Protein AF-A0AAV2PIT7-F1 (afdb_monomer)

Structure (mmCIF, N/CA/C/O backbone):
data_AF-A0AAV2PIT7-F1
#
_entry.id   AF-A0AAV2PIT7-F1
#
loop_
_atom_site.group_PDB
_atom_site.id
_atom_site.type_symbol
_atom_site.label_atom_id
_atom_site.label_alt_id
_atom_site.label_comp_id
_atom_site.label_asym_id
_atom_site.label_entity_id
_atom_site.label_seq_id
_atom_site.pdbx_PDB_ins_code
_atom_site.Cartn_x
_atom_site.Cartn_y
_atom_site.Cartn_z
_atom_site.occupancy
_atom_site.B_iso_or_equiv
_atom_site.auth_seq_id
_atom_site.auth_comp_id
_atom_site.auth_asym_id
_atom_site.auth_atom_id
_atom_site.pdbx_PDB_model_num
ATOM 1 N N . PHE A 1 1 ? 12.032 1.602 -6.315 1.00 30.55 1 PHE A N 1
ATOM 2 C CA . PHE A 1 1 ? 11.321 0.315 -6.314 1.00 30.55 1 PHE A CA 1
ATOM 3 C C . PHE A 1 1 ? 10.859 -0.010 -4.905 1.00 30.55 1 PHE A C 1
ATOM 5 O O . PHE A 1 1 ? 11.668 -0.399 -4.072 1.00 30.55 1 PHE A O 1
ATOM 12 N N . PHE A 1 2 ? 9.578 0.221 -4.616 1.00 33.31 2 PHE A N 1
ATOM 13 C CA . PHE A 1 2 ? 8.914 -0.474 -3.516 1.00 33.31 2 PHE A CA 1
ATOM 14 C C . PHE A 1 2 ? 8.682 -1.894 -4.023 1.00 33.31 2 PHE A C 1
ATOM 16 O O . PHE A 1 2 ? 7.944 -2.073 -4.986 1.00 33.31 2 PHE A O 1
ATOM 23 N N . SER A 1 3 ? 9.394 -2.886 -3.485 1.00 38.03 3 SER A N 1
ATOM 24 C CA . SER A 1 3 ? 9.055 -4.261 -3.831 1.00 38.03 3 SER A CA 1
ATOM 25 C C . SER A 1 3 ? 7.741 -4.584 -3.132 1.00 38.03 3 SER A C 1
ATOM 27 O O . SER A 1 3 ? 7.619 -4.407 -1.920 1.00 38.03 3 SER A O 1
ATOM 29 N N . PHE A 1 4 ? 6.763 -5.056 -3.900 1.00 38.09 4 PHE A N 1
ATOM 30 C CA . PHE A 1 4 ? 5.530 -5.640 -3.374 1.00 38.09 4 PHE A CA 1
ATOM 31 C C . PHE A 1 4 ? 5.873 -6.717 -2.321 1.00 38.09 4 PHE A C 1
ATOM 33 O O . PHE A 1 4 ? 5.269 -6.790 -1.267 1.00 38.09 4 PHE A O 1
ATOM 40 N N . ILE A 1 5 ? 6.991 -7.431 -2.504 1.00 36.00 5 ILE A N 1
ATOM 41 C CA . ILE A 1 5 ? 7.549 -8.428 -1.568 1.00 36.00 5 ILE A CA 1
ATOM 42 C C . ILE A 1 5 ? 7.875 -7.863 -0.159 1.00 36.00 5 ILE A C 1
ATOM 44 O O . ILE A 1 5 ? 8.074 -8.625 0.780 1.00 36.00 5 ILE A O 1
ATOM 48 N N . ARG A 1 6 ? 7.935 -6.536 0.024 1.00 48.22 6 ARG A N 1
ATOM 49 C CA . ARG A 1 6 ? 8.113 -5.875 1.331 1.00 48.22 6 ARG A CA 1
ATOM 50 C C . ARG A 1 6 ? 6.942 -4.970 1.715 1.00 48.22 6 ARG A C 1
ATOM 52 O O . ARG A 1 6 ? 7.106 -4.123 2.597 1.00 48.22 6 ARG A O 1
ATOM 59 N N . ASP A 1 7 ? 5.783 -5.105 1.070 1.00 62.44 7 ASP A N 1
ATOM 60 C CA . ASP A 1 7 ? 4.581 -4.475 1.608 1.00 62.44 7 ASP A CA 1
ATOM 61 C C . ASP A 1 7 ? 4.247 -5.152 2.944 1.00 62.44 7 ASP A C 1
ATOM 63 O O . ASP A 1 7 ? 4.331 -6.368 3.105 1.00 62.44 7 ASP A O 1
ATOM 67 N N . LYS A 1 8 ? 3.860 -4.330 3.908 1.00 67.94 8 LYS A N 1
ATOM 68 C CA . LYS A 1 8 ? 3.533 -4.629 5.319 1.00 67.94 8 LYS A CA 1
ATOM 69 C C . LYS A 1 8 ? 2.345 -5.590 5.520 1.00 67.94 8 LYS A C 1
ATOM 71 O O . LYS A 1 8 ? 1.839 -5.719 6.634 1.00 67.94 8 LYS A O 1
ATOM 76 N N . PHE A 1 9 ? 1.871 -6.200 4.438 1.00 67.69 9 PHE A N 1
ATOM 77 C CA . PHE A 1 9 ? 0.773 -7.160 4.392 1.00 67.69 9 PHE A CA 1
ATOM 78 C C . PHE A 1 9 ? 1.190 -8.523 3.827 1.00 67.69 9 PHE A C 1
ATOM 80 O O . PHE A 1 9 ? 0.428 -9.473 3.954 1.00 67.69 9 PHE A O 1
ATOM 87 N N . LEU A 1 10 ? 2.360 -8.635 3.185 1.00 61.38 10 LEU A N 1
ATOM 88 C CA . LEU A 1 10 ? 2.643 -9.747 2.268 1.00 61.38 10 LEU A CA 1
ATOM 89 C C . LEU A 1 10 ? 3.591 -10.814 2.816 1.00 61.38 10 LEU A C 1
ATOM 91 O O . LEU A 1 10 ? 3.688 -11.884 2.226 1.00 61.38 10 LEU A O 1
ATOM 95 N N . ASP A 1 11 ? 4.238 -10.572 3.956 1.00 71.50 11 ASP A N 1
ATOM 96 C CA . ASP A 1 11 ? 5.027 -11.604 4.643 1.00 71.50 11 ASP A CA 1
ATOM 97 C C . ASP A 1 11 ? 4.211 -12.402 5.681 1.00 71.50 11 ASP A C 1
ATOM 99 O O . ASP A 1 11 ? 4.740 -13.320 6.304 1.00 71.50 11 ASP A O 1
ATOM 103 N N . GLY A 1 12 ? 2.929 -12.058 5.874 1.00 76.06 12 GLY A N 1
ATOM 104 C CA . GLY A 1 12 ? 2.028 -12.725 6.818 1.00 76.06 12 GLY A CA 1
ATOM 105 C C . GLY A 1 12 ? 2.429 -12.587 8.293 1.00 76.06 12 GLY A C 1
ATOM 106 O O . GLY A 1 12 ? 1.848 -13.260 9.147 1.00 76.06 12 GLY A O 1
ATOM 107 N N . SER A 1 13 ? 3.404 -11.735 8.619 1.00 84.25 13 SER A N 1
ATOM 108 C CA . SER A 1 13 ? 3.893 -11.579 9.988 1.00 84.25 13 SER A CA 1
ATOM 109 C C . SER A 1 13 ? 2.861 -10.881 10.882 1.00 84.25 13 SER A C 1
ATOM 111 O O . SER A 1 13 ? 2.090 -10.037 10.410 1.00 84.25 13 SER A O 1
ATOM 113 N N . PRO A 1 14 ? 2.851 -11.173 12.196 1.00 86.12 14 PRO A N 1
ATOM 114 C CA . PRO A 1 14 ? 2.016 -10.452 13.152 1.00 86.12 14 PRO A CA 1
ATOM 115 C C . PRO A 1 14 ? 2.306 -8.946 13.159 1.00 86.12 14 PRO A C 1
ATOM 117 O O . PRO A 1 14 ? 3.464 -8.544 13.039 1.00 86.12 14 PRO A O 1
ATOM 120 N N . PHE A 1 15 ? 1.295 -8.099 13.375 1.00 85.25 15 PHE A N 1
ATOM 121 C CA . PHE A 1 15 ? 1.457 -6.634 13.368 1.00 85.25 15 PHE A CA 1
ATOM 122 C C . PHE A 1 15 ? 2.541 -6.130 14.330 1.00 85.25 15 PHE A C 1
ATOM 124 O O . PHE A 1 15 ? 3.281 -5.206 13.999 1.00 85.25 15 PHE A O 1
ATOM 131 N N . SER A 1 16 ? 2.700 -6.772 15.486 1.00 80.88 16 SER A N 1
ATOM 132 C CA . SER A 1 16 ? 3.732 -6.453 16.476 1.00 80.88 16 SER A CA 1
ATOM 133 C C . SER A 1 16 ? 5.162 -6.580 15.940 1.00 80.88 16 SER A C 1
ATOM 135 O O . SER A 1 16 ? 6.039 -5.836 16.370 1.00 80.88 16 SER A O 1
ATOM 137 N N . THR A 1 17 ? 5.415 -7.444 14.951 1.00 83.19 17 THR A N 1
ATOM 138 C CA . THR A 1 17 ? 6.753 -7.593 14.339 1.00 83.19 17 THR A CA 1
ATOM 139 C C . THR A 1 17 ? 7.193 -6.355 13.558 1.00 83.19 17 THR A C 1
ATOM 141 O O . THR A 1 17 ? 8.388 -6.111 13.374 1.00 83.19 17 THR A O 1
ATOM 144 N N . TYR A 1 18 ? 6.232 -5.534 13.137 1.00 76.38 18 TYR A N 1
ATOM 145 C CA . TYR A 1 18 ? 6.484 -4.296 12.419 1.00 76.38 18 TYR A CA 1
ATOM 146 C C . TYR A 1 18 ? 6.808 -3.138 13.359 1.00 76.38 18 TYR A C 1
ATOM 148 O O . TYR A 1 18 ? 7.529 -2.227 12.958 1.00 76.38 18 TYR A O 1
ATOM 156 N N . GLN A 1 19 ? 6.337 -3.181 14.607 1.00 72.56 19 GLN A N 1
ATOM 157 C CA . GLN A 1 19 ? 6.533 -2.107 15.577 1.00 72.56 19 GLN A CA 1
ATOM 158 C C . GLN A 1 19 ? 8.025 -1.758 15.756 1.00 72.56 19 GLN A C 1
ATOM 160 O O . GLN A 1 19 ? 8.353 -0.592 15.539 1.00 72.56 19 GLN A O 1
ATOM 165 N N . PRO A 1 20 ? 8.961 -2.713 15.981 1.00 63.09 20 PRO A N 1
ATOM 166 C CA . PRO A 1 20 ? 10.399 -2.432 16.051 1.00 63.09 20 PRO A CA 1
ATOM 167 C C . PRO A 1 20 ? 10.997 -1.735 14.825 1.00 63.09 20 PRO A C 1
ATOM 169 O O . PRO A 1 20 ? 11.895 -0.909 14.972 1.00 63.09 20 PRO A O 1
ATOM 172 N N . ARG A 1 21 ? 10.493 -2.021 13.614 1.00 60.75 21 ARG A N 1
ATOM 173 C CA . ARG A 1 21 ? 10.952 -1.367 12.371 1.00 60.75 21 ARG A CA 1
ATOM 174 C C . ARG A 1 21 ? 10.518 0.095 12.271 1.00 60.75 21 ARG A C 1
ATOM 176 O O . ARG A 1 21 ? 11.107 0.836 11.491 1.00 60.75 21 ARG A O 1
ATOM 183 N N . PHE A 1 22 ? 9.503 0.496 13.033 1.00 59.03 22 PHE A N 1
ATOM 184 C CA . PHE A 1 22 ? 8.934 1.843 13.023 1.00 59.03 22 PHE A CA 1
ATOM 185 C C . PHE A 1 22 ? 9.151 2.604 14.344 1.00 59.03 22 PHE A C 1
ATOM 187 O O . PHE A 1 22 ? 8.680 3.729 14.465 1.00 59.03 22 PHE A O 1
AT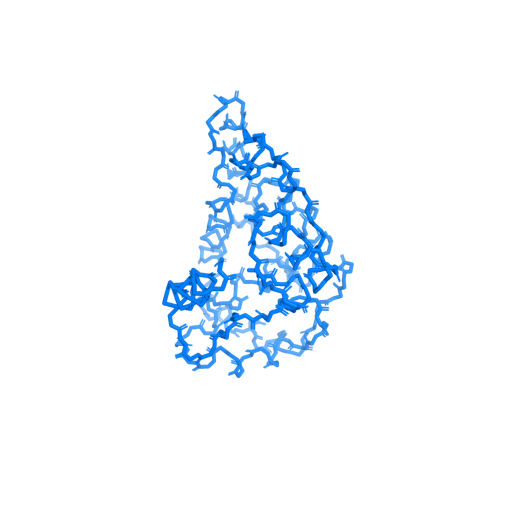OM 194 N N . LEU A 1 23 ? 9.903 2.035 15.301 1.00 50.94 23 LEU A N 1
ATOM 195 C CA . LEU A 1 23 ? 10.210 2.636 16.612 1.00 50.94 23 LEU A CA 1
ATOM 196 C C . LEU A 1 23 ? 11.013 3.949 16.552 1.00 50.94 23 LEU A C 1
ATOM 198 O O . LEU A 1 23 ? 11.139 4.606 17.581 1.00 50.94 23 LEU A O 1
ATOM 202 N N . SER A 1 24 ? 11.562 4.351 15.398 1.00 55.53 24 SER A N 1
ATOM 203 C CA . SER A 1 24 ? 12.209 5.668 15.282 1.00 55.53 24 SER A CA 1
ATOM 204 C C . SER A 1 24 ? 11.212 6.830 15.301 1.00 55.53 24 SER A C 1
ATOM 206 O O . SER A 1 24 ? 11.614 7.952 15.593 1.00 55.53 24 SER A O 1
ATOM 208 N N . ASP A 1 25 ? 9.933 6.574 15.003 1.00 53.34 25 ASP A N 1
ATOM 209 C CA . ASP A 1 25 ? 8.903 7.604 14.888 1.00 53.34 25 ASP A CA 1
ATOM 210 C C . ASP A 1 25 ? 7.888 7.469 16.030 1.00 53.34 25 ASP A C 1
ATOM 212 O O . ASP A 1 25 ? 7.318 6.401 16.251 1.00 53.34 25 ASP A O 1
ATOM 216 N N . GLN A 1 26 ? 7.614 8.572 16.730 1.00 55.81 26 GLN A N 1
ATOM 217 C CA . GLN A 1 26 ? 6.731 8.663 17.903 1.00 55.81 26 GLN A CA 1
ATOM 218 C C . GLN A 1 26 ? 5.228 8.416 17.629 1.00 55.81 26 GLN A C 1
ATOM 220 O O . GLN A 1 26 ? 4.381 8.976 18.316 1.00 55.81 26 GLN A O 1
ATOM 225 N N . ASN A 1 27 ? 4.849 7.621 16.624 1.00 76.19 27 ASN A N 1
ATOM 226 C CA . ASN A 1 27 ? 3.447 7.546 16.208 1.00 76.19 27 ASN A CA 1
ATOM 227 C C . ASN A 1 27 ? 3.023 6.176 15.658 1.00 76.19 27 ASN A C 1
ATOM 229 O O . ASN A 1 27 ? 2.497 6.045 14.546 1.00 76.19 27 ASN A O 1
ATOM 233 N N . TRP A 1 28 ? 3.296 5.127 16.438 1.00 80.69 28 TRP A N 1
ATOM 234 C CA . TRP A 1 28 ? 2.898 3.758 16.108 1.00 80.69 28 TRP A CA 1
ATOM 235 C C . TRP A 1 28 ? 1.388 3.644 15.896 1.00 80.69 28 TRP A C 1
ATOM 237 O O . TRP A 1 28 ? 0.962 3.027 14.928 1.00 80.69 28 TRP A O 1
ATOM 247 N N . GLU A 1 29 ? 0.584 4.257 16.757 1.00 84.00 29 GLU A N 1
ATOM 248 C CA . GLU A 1 29 ? -0.873 4.179 16.731 1.00 84.00 29 GLU A CA 1
ATOM 249 C C . GLU A 1 29 ? -1.467 4.823 15.474 1.00 84.00 29 GLU A C 1
ATOM 251 O O . GLU A 1 29 ? -2.364 4.239 14.866 1.00 84.00 29 GLU A O 1
ATOM 256 N N . GLU A 1 30 ? -0.948 5.975 15.039 1.00 79.38 30 GLU A N 1
ATOM 257 C CA . GLU A 1 30 ? -1.372 6.613 13.786 1.00 79.38 30 GLU A CA 1
ATOM 258 C C . GLU A 1 30 ? -0.977 5.777 12.572 1.00 79.38 30 GLU A C 1
ATOM 260 O O . GLU A 1 30 ? -1.775 5.568 11.660 1.00 79.38 30 GLU A O 1
ATOM 265 N N . ARG A 1 31 ? 0.247 5.239 12.555 1.00 79.38 31 ARG A N 1
ATOM 266 C CA . ARG A 1 31 ? 0.652 4.317 11.489 1.00 79.38 31 ARG A CA 1
ATOM 267 C C . ARG A 1 31 ? -0.241 3.082 11.509 1.00 79.38 31 ARG A C 1
ATOM 269 O O . ARG A 1 31 ? -0.708 2.642 10.462 1.00 79.38 31 ARG A O 1
ATOM 276 N N . TRP A 1 32 ? -0.517 2.541 12.687 1.00 85.81 32 TRP A N 1
ATOM 277 C CA . TRP A 1 32 ? -1.291 1.326 12.806 1.00 85.81 32 TRP A CA 1
ATOM 278 C C . TRP A 1 32 ? -2.724 1.508 12.311 1.00 85.81 32 TRP A C 1
ATOM 280 O O . TRP A 1 32 ? -3.216 0.697 11.521 1.00 85.81 32 TRP A O 1
ATOM 290 N N . SER A 1 33 ? -3.355 2.614 12.705 1.00 86.25 33 SER A N 1
ATOM 291 C CA . SER A 1 33 ? -4.698 2.974 12.261 1.00 86.25 33 SER A CA 1
ATOM 292 C C . SER A 1 33 ? -4.744 3.341 10.782 1.00 86.25 33 SER A C 1
ATOM 294 O O . SER A 1 33 ? -5.724 3.037 10.118 1.00 86.25 33 SER A O 1
ATOM 296 N N . ALA A 1 34 ? -3.685 3.932 10.234 1.00 80.81 34 ALA A N 1
ATOM 297 C CA . ALA A 1 34 ? -3.614 4.249 8.817 1.00 80.81 34 ALA A CA 1
ATOM 298 C C . ALA A 1 34 ? -3.519 2.997 7.940 1.00 80.81 34 ALA A C 1
ATOM 300 O O . ALA A 1 34 ? -4.076 2.985 6.848 1.00 80.81 34 ALA A O 1
ATOM 301 N N . TRP A 1 35 ? -2.792 1.971 8.388 1.00 81.12 35 TRP A N 1
ATOM 302 C CA . TRP A 1 35 ? -2.427 0.840 7.540 1.00 81.12 35 TRP A CA 1
ATOM 303 C C . TRP A 1 35 ? -3.229 -0.432 7.836 1.00 81.12 35 TRP A C 1
ATOM 305 O O . TRP A 1 35 ? -3.794 -1.008 6.914 1.00 81.12 35 TRP A O 1
ATOM 315 N N . TRP A 1 36 ? -3.308 -0.890 9.088 1.00 87.69 36 TRP A N 1
ATOM 316 C CA . TRP A 1 36 ? -3.905 -2.200 9.396 1.00 87.69 36 TRP A CA 1
ATOM 317 C C . TRP A 1 36 ? -5.381 -2.117 9.784 1.00 87.69 36 TRP A C 1
ATOM 319 O O . TRP A 1 36 ? -6.147 -3.015 9.436 1.00 87.69 36 TRP A O 1
ATOM 329 N N . LEU A 1 37 ? -5.818 -1.039 10.442 1.00 90.00 37 LEU A N 1
ATOM 330 C CA . LEU A 1 37 ? -7.228 -0.871 10.809 1.00 90.00 37 LEU A CA 1
ATOM 331 C C . LEU A 1 37 ? -8.198 -0.900 9.605 1.00 90.00 37 LEU A C 1
ATOM 333 O O . LEU A 1 37 ? -9.202 -1.607 9.713 1.00 90.00 37 LEU A O 1
ATOM 337 N N . PRO A 1 38 ? -7.930 -0.238 8.456 1.00 88.88 38 PRO A N 1
ATOM 338 C CA . PRO A 1 38 ? -8.787 -0.353 7.281 1.00 88.88 38 PRO A CA 1
ATOM 339 C C . PRO A 1 38 ? -8.979 -1.809 6.854 1.00 88.88 38 PRO A C 1
ATOM 341 O O . PRO A 1 38 ? -10.107 -2.232 6.620 1.00 88.88 38 PRO A O 1
ATOM 344 N N . VAL A 1 39 ? -7.898 -2.594 6.821 1.00 90.06 39 VAL A N 1
ATOM 345 C CA . VAL A 1 39 ? -7.932 -4.007 6.420 1.00 90.06 39 VAL A CA 1
ATOM 346 C C . VAL A 1 39 ? -8.742 -4.846 7.408 1.00 90.06 39 VAL A C 1
ATOM 348 O O . VAL A 1 39 ? -9.529 -5.700 6.999 1.00 90.06 39 VAL A O 1
ATOM 351 N N . LEU A 1 40 ? -8.598 -4.591 8.712 1.00 92.44 40 LEU A N 1
ATOM 352 C CA . LEU A 1 40 ? -9.396 -5.266 9.737 1.00 92.44 40 LEU A CA 1
ATOM 353 C C . LEU A 1 40 ? -10.890 -4.953 9.602 1.00 92.44 40 LEU A C 1
ATOM 355 O O . LEU A 1 40 ? -11.715 -5.844 9.797 1.00 92.44 40 LEU A O 1
ATOM 359 N N . ILE A 1 41 ? -11.240 -3.712 9.252 1.00 92.19 41 ILE A N 1
ATOM 360 C CA . ILE A 1 41 ? -12.630 -3.305 9.034 1.00 92.19 41 ILE A CA 1
ATOM 361 C C . ILE A 1 41 ? -13.201 -3.965 7.777 1.00 92.19 41 ILE A C 1
ATOM 363 O O . ILE A 1 41 ? -14.292 -4.532 7.824 1.00 92.19 41 ILE A O 1
ATOM 367 N N . THR A 1 42 ? -12.473 -3.943 6.657 1.00 90.81 42 THR A N 1
ATOM 368 C CA . THR A 1 42 ? -12.967 -4.514 5.392 1.00 90.81 42 THR A CA 1
ATOM 369 C C . THR A 1 42 ? -13.160 -6.022 5.458 1.00 90.81 42 THR A C 1
ATOM 371 O O . THR A 1 42 ? -14.041 -6.547 4.786 1.00 90.81 42 THR A O 1
ATOM 374 N N . ASN A 1 43 ? -12.376 -6.706 6.291 1.00 92.38 43 ASN A N 1
ATOM 375 C CA . ASN A 1 43 ? -12.491 -8.145 6.523 1.00 92.38 43 ASN A CA 1
ATOM 376 C C . ASN A 1 43 ? -13.405 -8.496 7.715 1.00 92.38 43 ASN A C 1
ATOM 378 O O . ASN A 1 43 ? -13.427 -9.640 8.158 1.00 92.38 43 ASN A O 1
ATOM 382 N N . GLY A 1 44 ? -14.143 -7.528 8.274 1.00 93.12 44 GLY A N 1
ATOM 383 C CA . GLY A 1 44 ? -15.130 -7.770 9.334 1.00 93.12 44 GLY A CA 1
ATOM 384 C C . GLY A 1 44 ? -14.549 -8.125 10.708 1.00 93.12 44 GLY A C 1
ATOM 385 O O . GLY A 1 44 ? -15.301 -8.455 11.622 1.00 93.12 44 GLY A O 1
ATOM 386 N N . ARG A 1 45 ? -13.227 -8.031 10.896 1.00 93.88 45 ARG A N 1
ATOM 387 C CA . ARG A 1 45 ? -12.564 -8.267 12.192 1.00 93.88 45 ARG A CA 1
ATOM 388 C C . ARG A 1 45 ? -12.794 -7.117 13.179 1.00 93.88 45 ARG A C 1
ATOM 390 O O . ARG A 1 45 ? -12.726 -7.321 14.391 1.00 93.88 45 ARG A O 1
ATOM 397 N N . VAL A 1 46 ? -13.059 -5.915 12.666 1.00 94.62 46 VAL A N 1
ATOM 398 C CA . VAL A 1 46 ? -13.437 -4.722 13.437 1.00 94.62 46 VAL A CA 1
ATOM 399 C C . VAL A 1 46 ? -14.699 -4.119 12.827 1.00 94.62 46 VAL A C 1
ATOM 401 O O . VAL A 1 46 ? -14.788 -3.953 11.614 1.00 94.62 46 VAL A O 1
ATOM 404 N N . SER A 1 47 ? -15.678 -3.774 13.664 1.00 92.62 47 SER A N 1
ATOM 405 C CA . SER A 1 47 ? -16.905 -3.132 13.188 1.00 92.62 47 SER A CA 1
ATOM 406 C C . SER A 1 47 ? -16.625 -1.705 12.714 1.00 92.62 47 SER A C 1
ATOM 408 O O . SER A 1 47 ? -15.962 -0.929 13.404 1.00 92.62 47 SER A O 1
ATOM 410 N N . ALA A 1 48 ? -17.146 -1.359 11.538 1.00 89.31 48 ALA A N 1
ATOM 411 C CA . ALA A 1 48 ? -17.071 -0.014 10.991 1.00 89.31 48 ALA A CA 1
ATOM 412 C C . ALA A 1 48 ? -18.037 0.930 11.733 1.00 89.31 48 ALA A C 1
ATOM 414 O O . ALA A 1 48 ? -19.243 0.668 11.744 1.00 89.31 48 ALA A O 1
ATOM 415 N N . PRO A 1 49 ? -17.568 2.064 12.282 1.00 88.75 49 PRO A N 1
ATOM 416 C CA . PRO A 1 49 ? -18.460 3.071 12.837 1.00 88.75 49 PRO A CA 1
ATOM 417 C C . PRO A 1 49 ? -19.401 3.629 11.754 1.00 88.75 49 PRO A C 1
ATOM 419 O O . PRO A 1 49 ? -18.967 3.827 10.614 1.00 88.75 49 PRO A O 1
ATOM 422 N N . PRO A 1 50 ? -20.665 3.965 12.075 1.00 89.19 50 PRO A N 1
ATOM 423 C CA . PRO A 1 50 ? -21.592 4.551 11.102 1.00 89.19 50 PRO A CA 1
ATOM 424 C C . PRO A 1 50 ? -21.054 5.824 10.433 1.00 89.19 50 PRO A C 1
ATOM 426 O O . PRO A 1 50 ? -21.270 6.043 9.241 1.00 89.19 50 PRO A O 1
ATOM 429 N N . ILE A 1 51 ? -20.307 6.636 11.190 1.00 86.69 51 ILE A N 1
ATOM 430 C CA . ILE A 1 51 ? -19.640 7.848 10.697 1.00 86.69 51 ILE A CA 1
ATOM 431 C C . ILE A 1 51 ? -18.626 7.491 9.604 1.00 86.69 51 ILE A C 1
ATOM 433 O O . ILE A 1 51 ? -18.671 8.076 8.527 1.00 86.69 51 ILE A O 1
ATOM 437 N N . TYR A 1 52 ? -17.793 6.473 9.820 1.00 86.94 52 TYR A N 1
ATOM 438 C CA . TYR A 1 52 ? -16.805 6.024 8.839 1.00 86.94 52 TYR A CA 1
ATOM 439 C C . TYR A 1 52 ? -17.457 5.598 7.518 1.00 86.94 52 TYR A C 1
ATOM 441 O O . TYR A 1 52 ? -17.042 6.028 6.442 1.00 86.94 52 TYR A O 1
ATOM 449 N N . ILE A 1 53 ? -18.536 4.810 7.590 1.00 86.56 53 ILE A N 1
ATOM 450 C CA . ILE A 1 53 ? -19.290 4.381 6.402 1.00 86.56 53 ILE A CA 1
ATOM 451 C C . ILE A 1 53 ? -19.890 5.578 5.658 1.00 86.56 53 ILE A C 1
ATOM 453 O O . ILE A 1 53 ? -19.879 5.608 4.424 1.00 86.56 53 ILE A O 1
ATOM 457 N N . LYS A 1 54 ? -20.411 6.569 6.390 1.00 88.00 54 LYS A N 1
ATOM 458 C CA . LYS A 1 54 ? -20.940 7.803 5.802 1.00 88.00 54 LYS A CA 1
ATOM 459 C C . LYS A 1 54 ? -19.845 8.581 5.067 1.00 88.00 54 LYS A C 1
ATOM 461 O O . LYS A 1 54 ? -20.062 8.958 3.918 1.00 88.00 54 LYS A O 1
ATOM 466 N N . GLU A 1 55 ? -18.682 8.769 5.684 1.00 85.06 55 GLU A N 1
ATOM 467 C CA . GLU A 1 55 ? -17.547 9.481 5.081 1.00 85.06 55 GLU A CA 1
ATOM 468 C C . GLU A 1 55 ? -17.044 8.780 3.810 1.00 85.06 55 GLU A C 1
ATOM 470 O O . GLU A 1 55 ? -16.874 9.431 2.783 1.00 85.06 55 GLU A O 1
ATOM 475 N N . ILE A 1 56 ? -16.909 7.447 3.815 1.00 85.75 56 ILE A N 1
ATOM 476 C CA . ILE A 1 56 ? -16.523 6.689 2.609 1.00 85.75 56 ILE A CA 1
ATOM 477 C C . ILE A 1 56 ? -17.513 6.919 1.465 1.00 85.75 56 ILE A C 1
ATOM 479 O O . ILE A 1 56 ? -17.102 7.094 0.320 1.00 85.75 56 ILE A O 1
ATOM 483 N N . ARG A 1 57 ? -18.821 6.935 1.749 1.00 86.75 57 ARG A N 1
ATOM 484 C CA . ARG A 1 57 ? -19.843 7.182 0.719 1.00 86.75 57 ARG A CA 1
ATOM 485 C C . ARG A 1 57 ? -19.752 8.595 0.146 1.00 86.75 57 ARG A C 1
ATOM 487 O O . ARG A 1 57 ? -19.939 8.761 -1.057 1.00 86.75 57 ARG A O 1
ATOM 494 N N . ILE A 1 58 ? -19.460 9.590 0.983 1.00 85.25 58 ILE A N 1
ATOM 495 C CA . ILE A 1 58 ? -19.246 10.976 0.543 1.00 85.25 58 ILE A CA 1
ATOM 496 C C . ILE A 1 58 ? -18.014 11.045 -0.366 1.00 85.25 58 ILE A C 1
ATOM 498 O O . ILE A 1 58 ? -18.113 11.549 -1.484 1.00 85.25 58 ILE A O 1
ATOM 502 N N . LEU A 1 59 ? -16.891 10.463 0.067 1.00 80.94 59 LEU A N 1
ATOM 503 C CA . LEU A 1 59 ? -15.656 10.406 -0.719 1.00 80.94 59 LEU A CA 1
ATOM 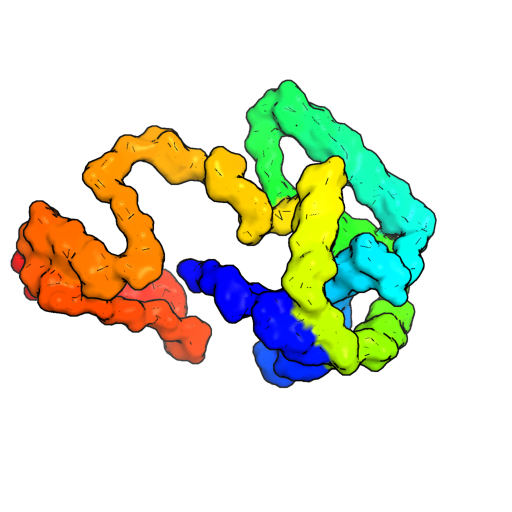504 C C . LEU A 1 59 ? -15.867 9.697 -2.058 1.00 80.94 59 LEU A C 1
ATOM 506 O O . LEU A 1 59 ? -15.448 10.200 -3.096 1.00 80.94 59 LEU A O 1
ATOM 510 N N . GLN A 1 60 ? -16.582 8.572 -2.055 1.00 82.88 60 GLN A N 1
ATOM 511 C CA . GLN A 1 60 ? -16.908 7.835 -3.271 1.00 82.88 60 GLN A CA 1
ATOM 512 C C . GLN A 1 60 ? -17.729 8.688 -4.249 1.00 82.88 60 GLN A C 1
ATOM 514 O O . GLN A 1 60 ? -17.467 8.666 -5.450 1.00 82.88 60 GLN A O 1
ATOM 519 N N . GLN A 1 61 ? -18.729 9.432 -3.766 1.00 83.50 61 GLN A N 1
ATOM 520 C CA . GLN A 1 61 ? -19.529 10.311 -4.624 1.00 83.50 61 GLN A CA 1
ATOM 521 C C . GLN A 1 61 ? -18.701 11.458 -5.202 1.00 83.50 61 GLN A C 1
ATOM 523 O O . GLN A 1 61 ? -18.869 11.776 -6.377 1.00 83.50 61 GLN A O 1
ATOM 528 N N . GLN A 1 62 ? -17.817 12.057 -4.403 1.00 80.31 62 GLN A N 1
ATOM 529 C CA . GLN A 1 62 ? -16.934 13.126 -4.859 1.00 80.31 62 GLN A CA 1
ATOM 530 C C . GLN A 1 62 ? -15.972 12.623 -5.942 1.00 80.31 62 GLN A C 1
ATOM 532 O O . GLN A 1 62 ? -15.952 13.166 -7.043 1.00 80.31 62 GLN A O 1
ATOM 537 N N . LEU A 1 63 ? -15.256 11.530 -5.676 1.00 76.56 63 LEU A N 1
ATOM 538 C CA . LEU A 1 63 ? -14.267 10.977 -6.605 1.00 76.56 63 LEU A CA 1
ATOM 539 C C . LEU A 1 63 ? -14.907 10.483 -7.904 1.00 76.56 63 LEU A C 1
ATOM 541 O O . LEU A 1 63 ? -14.342 10.663 -8.977 1.00 76.56 63 LEU A O 1
ATOM 545 N N . ARG A 1 64 ? -16.123 9.923 -7.844 1.00 76.56 64 ARG A N 1
ATOM 546 C CA . ARG A 1 64 ? -16.882 9.580 -9.057 1.00 76.56 64 ARG A CA 1
ATOM 547 C C . ARG A 1 64 ? -17.197 10.802 -9.916 1.00 76.56 64 ARG A C 1
ATOM 549 O O . ARG A 1 64 ? -17.202 10.671 -11.133 1.00 76.56 64 ARG A O 1
ATOM 556 N N . ARG A 1 65 ? -17.476 11.964 -9.316 1.00 75.38 65 ARG A N 1
ATOM 557 C CA . ARG A 1 65 ? -17.695 13.206 -10.074 1.00 75.38 65 ARG A CA 1
ATOM 558 C C . ARG A 1 65 ? -16.401 13.685 -10.726 1.00 75.38 65 ARG A C 1
ATOM 560 O O . ARG A 1 65 ? -16.433 13.984 -11.909 1.00 75.38 65 ARG A O 1
ATOM 567 N N . GLU A 1 66 ? -15.291 13.674 -9.992 1.00 73.12 66 GLU A N 1
ATOM 568 C CA . GLU A 1 66 ? -13.966 14.063 -10.507 1.00 73.12 66 GLU A CA 1
ATOM 569 C C . GLU A 1 66 ? -13.515 13.163 -11.675 1.00 73.12 66 GLU A C 1
ATOM 571 O O . GLU A 1 66 ? -13.043 13.649 -12.700 1.00 73.12 66 GLU A O 1
ATOM 576 N N . MET A 1 67 ? -13.753 11.848 -11.583 1.00 67.25 67 MET A N 1
ATOM 577 C CA . MET A 1 67 ? -13.481 10.922 -12.693 1.00 67.25 67 MET A CA 1
ATOM 578 C C . MET A 1 67 ? -14.317 11.229 -13.945 1.00 67.25 67 MET A C 1
ATOM 580 O O . MET A 1 67 ? -13.837 11.039 -15.059 1.00 67.25 67 MET A O 1
ATOM 584 N N . LEU A 1 68 ? -15.567 11.681 -13.783 1.00 66.38 68 LEU A N 1
ATOM 585 C CA . LEU A 1 68 ? -16.445 12.036 -14.905 1.00 66.38 68 LEU A CA 1
ATOM 586 C C . LEU A 1 68 ? -16.054 13.367 -15.558 1.00 66.38 68 LEU A C 1
ATOM 588 O O . LEU A 1 68 ? -16.317 13.552 -16.743 1.00 66.38 68 LEU A O 1
ATOM 592 N N . THR A 1 69 ? -15.442 14.286 -14.809 1.00 67.75 69 THR A N 1
ATOM 593 C CA . THR A 1 69 ? -14.974 15.577 -15.332 1.00 67.75 69 THR A CA 1
ATOM 594 C C . THR A 1 69 ? -13.588 15.499 -15.970 1.00 67.75 69 THR A C 1
ATOM 596 O O . THR A 1 69 ? -13.144 16.483 -16.557 1.00 67.75 69 THR A O 1
ATOM 599 N N . GLY A 1 70 ? -12.913 14.344 -15.901 1.00 56.34 70 GLY A N 1
ATOM 600 C CA . GLY A 1 70 ? -11.584 14.146 -16.483 1.00 56.34 70 GLY A CA 1
ATOM 601 C C . GLY A 1 70 ? -10.475 14.909 -15.754 1.00 56.34 70 GLY A C 1
ATOM 602 O O . GLY A 1 70 ? -9.369 15.028 -16.277 1.00 56.34 70 GLY A O 1
ATOM 603 N N . GLU A 1 71 ? -10.744 15.426 -14.553 1.00 58.91 71 GLU A N 1
ATOM 604 C CA . GLU A 1 71 ? -9.686 15.946 -13.694 1.00 58.91 71 GLU A CA 1
ATOM 605 C C . GLU A 1 71 ? -8.845 14.763 -13.207 1.00 58.91 71 GLU A 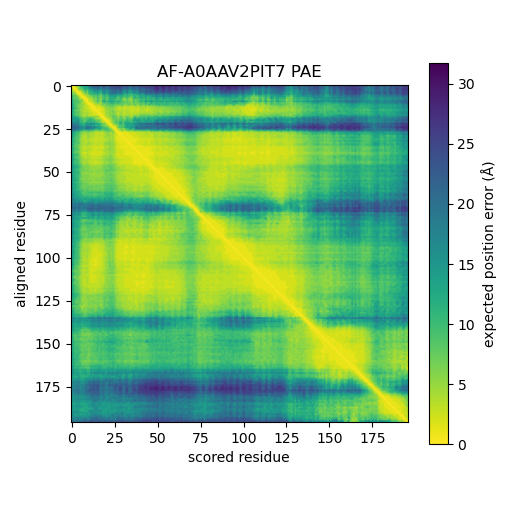C 1
ATOM 607 O O . GLU A 1 71 ? -9.392 13.758 -12.755 1.00 58.91 71 GLU A O 1
ATOM 612 N N . ASN A 1 72 ? -7.515 14.865 -13.318 1.00 53.94 72 ASN A N 1
ATOM 613 C CA . ASN A 1 72 ? -6.581 13.820 -12.896 1.00 53.94 72 ASN A CA 1
ATOM 614 C C . ASN A 1 72 ? -6.857 13.415 -11.442 1.00 53.94 72 ASN A C 1
ATOM 616 O O . ASN A 1 72 ? -6.406 14.069 -10.495 1.00 53.94 72 ASN A O 1
ATOM 620 N N . THR A 1 73 ? -7.606 12.326 -11.264 1.00 55.16 73 THR A N 1
ATOM 621 C CA . THR A 1 73 ? -7.959 11.807 -9.948 1.00 55.16 73 THR A CA 1
ATOM 622 C C . THR A 1 73 ? -6.680 11.454 -9.211 1.00 55.16 73 THR A C 1
ATOM 624 O O . THR A 1 73 ? -5.952 10.526 -9.563 1.00 55.16 73 THR A O 1
ATOM 627 N N . LYS A 1 74 ? -6.394 12.210 -8.153 1.00 62.44 74 LYS A N 1
ATOM 628 C CA . LYS A 1 74 ? -5.255 11.971 -7.274 1.00 62.44 74 LYS A CA 1
ATOM 629 C C . LYS A 1 74 ? -5.575 10.751 -6.411 1.00 62.44 74 LYS A C 1
ATOM 631 O O . LYS A 1 74 ? -5.995 10.909 -5.270 1.00 62.44 74 LYS A O 1
ATOM 636 N N . PHE A 1 75 ? -5.373 9.533 -6.917 1.00 63.00 75 PHE A N 1
ATOM 637 C CA . PHE A 1 75 ? -5.579 8.290 -6.148 1.00 63.00 75 PHE A CA 1
ATOM 638 C C . PHE A 1 75 ? -4.859 8.317 -4.787 1.00 63.00 75 PHE A C 1
ATOM 640 O O . PHE A 1 75 ? -5.394 7.862 -3.778 1.00 63.00 75 PHE A O 1
ATOM 647 N N . GLY A 1 76 ? -3.694 8.973 -4.712 1.00 62.41 76 GLY A N 1
ATOM 648 C CA . GLY A 1 76 ? -3.002 9.226 -3.443 1.00 62.41 76 GLY A CA 1
ATOM 649 C C . GLY A 1 76 ? -3.806 10.071 -2.440 1.00 62.41 76 GLY A C 1
ATOM 650 O O . GLY A 1 76 ? -3.747 9.816 -1.239 1.00 62.41 76 GLY A O 1
ATOM 651 N N . GLN A 1 77 ? -4.605 11.034 -2.907 1.00 68.25 77 GLN A N 1
ATOM 652 C CA . GLN A 1 77 ? -5.455 11.879 -2.064 1.00 68.25 77 GLN A CA 1
ATOM 653 C C . GLN A 1 77 ? -6.644 11.102 -1.490 1.00 68.25 77 GLN A C 1
ATOM 655 O O . GLN A 1 77 ? -6.990 11.286 -0.324 1.00 68.25 77 GLN A O 1
ATOM 660 N N . ALA A 1 78 ? -7.241 10.199 -2.271 1.00 69.88 78 ALA A N 1
ATOM 661 C CA . ALA A 1 78 ? -8.368 9.382 -1.825 1.00 69.88 78 ALA A CA 1
ATOM 662 C C . ALA A 1 78 ? -7.997 8.504 -0.617 1.00 69.88 78 ALA A C 1
ATOM 664 O O . ALA A 1 78 ? -8.749 8.413 0.355 1.00 69.88 78 ALA A O 1
ATOM 665 N N . TYR A 1 79 ? -6.793 7.934 -0.633 1.00 70.25 79 TYR A N 1
ATOM 666 C CA . TYR A 1 79 ? -6.268 7.165 0.488 1.00 70.25 79 TYR A CA 1
ATOM 667 C C . TYR A 1 79 ? -5.966 8.027 1.728 1.00 70.25 79 TYR A C 1
ATOM 669 O O . TYR A 1 79 ? -6.266 7.629 2.853 1.00 70.25 79 TYR A O 1
ATOM 677 N N . LEU A 1 80 ? -5.433 9.243 1.556 1.00 72.44 80 LEU A N 1
ATOM 678 C CA . LEU A 1 80 ? -5.274 10.192 2.671 1.00 72.44 80 LEU A CA 1
ATOM 679 C C . LEU A 1 80 ? -6.626 10.572 3.289 1.00 72.44 80 LEU A C 1
ATOM 681 O O . LEU A 1 80 ? -6.751 10.649 4.512 1.00 72.44 80 LEU A O 1
ATOM 685 N N . ASN A 1 81 ? -7.654 10.736 2.459 1.00 75.50 81 ASN A N 1
ATOM 686 C CA . ASN A 1 81 ? -9.005 11.025 2.922 1.00 75.50 81 ASN A CA 1
ATOM 687 C C . ASN A 1 81 ? -9.608 9.844 3.704 1.00 75.50 81 ASN A C 1
ATOM 689 O O . ASN A 1 81 ? -10.307 10.065 4.691 1.00 75.50 81 ASN A O 1
ATOM 693 N N . LEU A 1 82 ? -9.289 8.597 3.332 1.00 77.81 82 LEU A N 1
ATOM 694 C CA . LEU A 1 82 ? -9.663 7.406 4.104 1.00 77.81 82 LEU A CA 1
ATOM 695 C C . LEU A 1 82 ? -9.049 7.425 5.512 1.00 77.81 82 LEU A C 1
ATOM 697 O O . LEU A 1 82 ? -9.746 7.168 6.494 1.00 77.81 82 LEU A O 1
ATOM 701 N N . LYS A 1 83 ? -7.762 7.785 5.624 1.00 78.56 83 LYS A N 1
ATOM 702 C CA . LYS A 1 83 ? -7.092 7.951 6.926 1.00 78.56 83 LYS A CA 1
ATOM 703 C C . LYS A 1 83 ? -7.763 9.029 7.770 1.00 78.56 83 LYS A C 1
ATOM 705 O O . LYS A 1 83 ? -7.988 8.823 8.959 1.00 78.56 83 LYS A O 1
ATOM 710 N N . HIS A 1 84 ? -8.123 10.150 7.148 1.00 78.94 84 HIS A N 1
ATOM 711 C CA . HIS A 1 84 ? -8.840 11.236 7.817 1.00 78.94 84 HIS A CA 1
ATOM 712 C C . HIS A 1 84 ? -10.244 10.824 8.280 1.00 78.94 84 HIS A C 1
ATOM 714 O O . HIS A 1 84 ? -10.686 11.185 9.367 1.00 78.94 84 HIS A O 1
ATOM 720 N N . ALA A 1 85 ? -10.956 10.021 7.487 1.00 82.25 85 ALA A N 1
ATOM 721 C CA . ALA A 1 85 ? -12.249 9.472 7.888 1.00 82.25 85 ALA A CA 1
ATOM 722 C C . ALA A 1 85 ? -12.119 8.537 9.103 1.00 82.25 85 ALA A C 1
ATOM 724 O O . ALA A 1 85 ? -12.968 8.564 9.997 1.00 82.25 85 ALA A O 1
ATOM 725 N N . LEU A 1 86 ? -11.049 7.736 9.168 1.00 83.62 86 LEU A N 1
ATOM 726 C CA . LEU A 1 86 ? -10.758 6.877 10.318 1.00 83.62 86 LEU A CA 1
ATOM 727 C C . LEU A 1 86 ? -10.420 7.683 11.571 1.00 83.62 86 LEU A C 1
ATOM 729 O O . LEU A 1 86 ? -10.987 7.394 12.623 1.00 83.62 86 LEU A O 1
ATOM 733 N N . SER A 1 87 ? -9.572 8.710 11.465 1.00 78.75 87 SER A N 1
ATOM 734 C CA . SER A 1 87 ? -9.213 9.557 12.613 1.00 78.75 87 SER A CA 1
ATOM 735 C C . SER A 1 87 ? -10.408 10.333 13.175 1.00 78.75 87 SER A C 1
ATOM 737 O O . SER A 1 87 ? -10.481 10.558 14.378 1.00 78.75 87 SER A O 1
ATOM 739 N N . LYS A 1 88 ? -11.389 10.689 12.336 1.00 79.56 88 LYS A N 1
ATOM 740 C CA . LYS A 1 88 ? -12.672 11.257 12.787 1.00 79.56 88 LYS A CA 1
ATOM 741 C C . LYS A 1 88 ? -13.601 10.244 13.454 1.00 79.56 88 LYS A C 1
ATOM 743 O O . LYS A 1 88 ? -14.464 10.634 14.235 1.00 79.56 88 LYS A O 1
ATOM 748 N N . SER A 1 89 ? -13.491 8.969 13.090 1.00 86.19 89 SER A N 1
ATOM 749 C CA . SER A 1 89 ? -14.445 7.929 13.497 1.00 86.19 89 SER A CA 1
ATOM 750 C C . SER A 1 89 ? -14.021 7.169 14.748 1.00 86.19 89 SER A C 1
ATOM 752 O O . SER A 1 89 ? -14.859 6.525 15.377 1.00 86.19 89 SER A O 1
ATOM 754 N N . PHE A 1 90 ? -12.739 7.228 15.095 1.00 88.12 90 PHE A N 1
ATOM 755 C CA . PHE A 1 90 ? -12.168 6.576 16.261 1.00 88.12 90 PHE A CA 1
ATOM 756 C C . PHE A 1 90 ? -11.336 7.578 17.053 1.00 88.12 90 PHE A C 1
ATOM 758 O O . PHE A 1 90 ? -10.418 8.191 16.513 1.00 88.12 90 PHE A O 1
ATOM 765 N N . ASP A 1 91 ? -11.621 7.706 18.346 1.00 89.94 91 ASP A N 1
ATOM 766 C CA . ASP A 1 91 ? -10.749 8.437 19.257 1.00 89.94 91 ASP A CA 1
ATOM 767 C C . ASP A 1 91 ? -9.422 7.685 19.478 1.00 89.94 91 ASP A C 1
ATOM 769 O O . ASP A 1 91 ? -9.305 6.474 19.248 1.00 89.94 91 ASP A O 1
ATOM 773 N N . SER A 1 92 ? -8.404 8.413 19.938 1.00 87.62 92 SER A N 1
ATOM 774 C CA . SER A 1 92 ? -7.049 7.886 20.132 1.00 87.62 92 SER A CA 1
ATOM 775 C C . SER A 1 92 ? -6.990 6.714 21.117 1.00 87.62 92 SER A C 1
ATOM 777 O O . SER A 1 92 ? -6.223 5.772 20.901 1.00 87.62 92 SER A O 1
ATOM 779 N N . GLU A 1 93 ? -7.817 6.720 22.164 1.00 91.12 93 GLU A N 1
ATOM 780 C CA . GLU A 1 93 ? -7.862 5.645 23.156 1.00 91.12 93 GLU A CA 1
ATOM 781 C C . GLU A 1 93 ? -8.480 4.375 22.556 1.00 91.12 93 GLU A C 1
ATOM 783 O O . GLU A 1 93 ? -7.973 3.268 22.766 1.00 91.12 93 GLU A O 1
ATOM 788 N N . THR A 1 94 ? -9.520 4.513 21.733 1.00 92.06 94 THR A N 1
ATOM 789 C CA . THR A 1 94 ? -10.087 3.390 20.979 1.00 92.06 94 THR A CA 1
ATOM 790 C C . THR A 1 94 ? -9.078 2.806 19.989 1.00 92.06 94 THR A C 1
ATOM 792 O O . THR A 1 94 ? -8.910 1.583 19.949 1.00 92.06 94 TH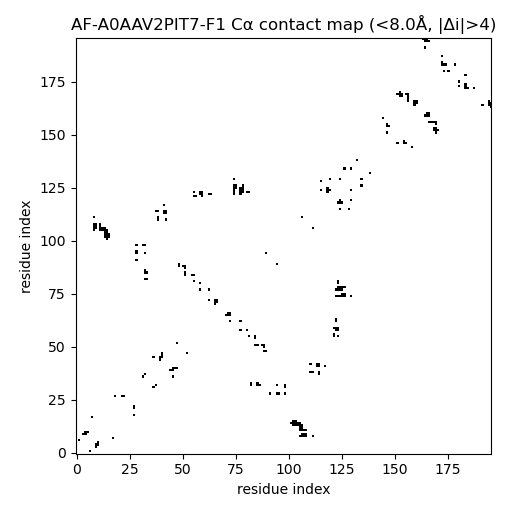R A O 1
ATOM 795 N N . ILE A 1 95 ? -8.346 3.642 19.243 1.00 90.31 95 ILE A N 1
ATOM 796 C CA . ILE A 1 95 ? -7.266 3.177 18.355 1.00 90.31 95 ILE A CA 1
ATOM 797 C C . ILE A 1 95 ? -6.210 2.394 19.138 1.00 90.31 95 ILE A C 1
ATOM 799 O O . ILE A 1 95 ? -5.823 1.299 18.724 1.00 90.31 95 ILE A O 1
ATOM 803 N N . LYS A 1 96 ? -5.778 2.906 20.293 1.00 90.62 96 LYS A N 1
ATOM 804 C CA . LYS A 1 96 ? -4.784 2.245 21.146 1.00 90.62 96 LYS A CA 1
ATOM 805 C C . LYS A 1 96 ? -5.268 0.880 21.639 1.00 90.62 96 LYS A C 1
ATOM 807 O O . LYS A 1 96 ? -4.528 -0.105 21.570 1.00 90.62 96 LYS A O 1
ATOM 812 N N . LYS A 1 97 ? -6.526 0.788 22.084 1.00 93.75 97 LYS A N 1
ATOM 813 C CA . LYS A 1 97 ? -7.153 -0.476 22.506 1.00 93.75 97 LYS A CA 1
ATOM 814 C C . LYS A 1 97 ? -7.232 -1.483 21.362 1.00 93.75 97 LYS A C 1
ATOM 816 O O . LYS A 1 97 ? -6.887 -2.648 21.560 1.00 93.75 97 LYS A O 1
ATOM 821 N N . LEU A 1 98 ? -7.650 -1.048 20.173 1.00 94.00 98 LEU A N 1
ATOM 822 C CA . LEU A 1 98 ? -7.728 -1.903 18.986 1.00 94.00 98 LEU A CA 1
ATOM 823 C C . LEU A 1 98 ? -6.341 -2.379 18.540 1.00 94.00 98 LEU A C 1
ATOM 825 O O . LEU A 1 98 ? -6.166 -3.572 18.299 1.00 94.00 98 LEU A O 1
ATOM 829 N N . SER A 1 99 ? -5.355 -1.480 18.511 1.00 91.00 99 SER A N 1
ATOM 830 C CA . SER A 1 99 ? -3.963 -1.802 18.181 1.00 91.00 99 SER A CA 1
ATOM 831 C C . SER A 1 99 ? -3.408 -2.876 19.113 1.00 91.00 99 SER A C 1
ATOM 833 O O . SER A 1 99 ? -2.936 -3.917 18.654 1.00 91.00 99 SER A O 1
ATOM 835 N N . LYS A 1 100 ? -3.585 -2.708 20.431 1.00 91.75 100 LYS A N 1
ATOM 836 C CA . LYS A 1 100 ? -3.172 -3.708 21.424 1.00 91.75 100 LYS A CA 1
ATOM 837 C C . LYS A 1 100 ? -3.926 -5.031 21.271 1.00 91.75 100 LYS A C 1
ATOM 839 O O . LYS A 1 100 ? -3.314 -6.093 21.341 1.00 91.75 100 LYS A O 1
ATOM 844 N N . LYS A 1 101 ? -5.243 -4.989 21.039 1.00 95.19 101 LYS A N 1
ATOM 845 C CA . LYS A 1 101 ? -6.077 -6.189 20.845 1.00 95.19 101 LYS A CA 1
ATOM 846 C C . LYS A 1 101 ? -5.628 -7.010 19.633 1.00 95.19 101 LYS A C 1
ATOM 848 O O . LYS A 1 101 ? -5.628 -8.235 19.691 1.00 95.19 101 LYS A O 1
ATOM 853 N N . HIS A 1 102 ? -5.239 -6.340 18.552 1.00 93.25 102 HIS A N 1
ATOM 854 C CA . HIS A 1 102 ? -4.869 -6.971 17.288 1.00 93.25 102 HIS A CA 1
ATOM 855 C C . HIS A 1 102 ? -3.356 -7.059 17.062 1.00 93.25 102 HIS A C 1
ATOM 857 O O . HIS A 1 102 ? -2.932 -7.421 15.971 1.00 93.25 102 HIS A O 1
ATOM 863 N N . GLN A 1 103 ? -2.524 -6.803 18.074 1.00 89.69 103 GLN A N 1
ATOM 864 C CA . GLN A 1 103 ? -1.062 -6.801 17.929 1.00 89.69 103 GLN A CA 1
ATOM 865 C C . GLN A 1 103 ? -0.492 -8.123 17.381 1.00 89.69 103 GLN A C 1
ATOM 867 O O . GLN A 1 103 ? 0.493 -8.117 16.652 1.00 89.69 103 GLN A O 1
ATOM 872 N N . ASN A 1 104 ? -1.137 -9.254 17.690 1.00 91.19 104 ASN A N 1
ATOM 873 C CA . ASN A 1 104 ? -0.732 -10.585 17.225 1.00 91.19 104 ASN A CA 1
ATOM 874 C C . ASN A 1 104 ? -1.518 -11.054 15.991 1.00 91.19 104 ASN A C 1
ATOM 876 O O . ASN A 1 104 ? -1.360 -12.191 15.558 1.00 91.19 104 ASN A O 1
ATOM 880 N N . SER A 1 105 ? -2.396 -10.210 15.442 1.00 90.75 105 SER A N 1
ATOM 881 C CA . SER A 1 105 ? -3.083 -10.512 14.189 1.00 90.75 105 SER A CA 1
ATOM 882 C C . SER A 1 105 ? -2.105 -10.410 13.023 1.00 90.75 105 SER A C 1
ATOM 884 O O . SER A 1 105 ? -1.245 -9.531 12.999 1.00 90.75 105 SER A O 1
ATOM 886 N N . SER A 1 106 ? -2.285 -11.284 12.042 1.00 90.44 106 SER A N 1
ATOM 887 C CA . SER A 1 106 ? -1.714 -11.163 10.705 1.00 90.44 106 SER A CA 1
ATOM 888 C C . SER A 1 106 ? -2.835 -11.021 9.674 1.00 90.44 106 SER A C 1
ATOM 890 O O . SER A 1 106 ? -4.013 -11.258 9.977 1.00 90.44 106 SER A O 1
ATOM 892 N N . ILE A 1 107 ? -2.461 -10.596 8.471 1.00 88.69 107 ILE A N 1
ATOM 893 C CA . ILE A 1 107 ? -3.334 -10.534 7.299 1.00 88.69 107 ILE A CA 1
ATOM 894 C C . ILE A 1 107 ? -2.872 -11.614 6.327 1.00 88.69 107 ILE A C 1
ATOM 896 O O . ILE A 1 107 ? -1.689 -11.689 6.001 1.00 88.69 107 ILE A O 1
ATOM 900 N N . SER A 1 108 ? -3.801 -12.464 5.903 1.00 88.50 108 SER A N 1
ATOM 901 C CA . SER A 1 108 ? -3.561 -13.406 4.809 1.00 88.50 108 SER A CA 1
ATOM 902 C C . SER A 1 108 ? -3.565 -12.687 3.458 1.00 88.50 108 SER A C 1
ATOM 904 O O . SER A 1 108 ? -4.095 -11.582 3.324 1.00 88.50 108 SER A O 1
ATOM 906 N N . PHE A 1 109 ? -3.008 -13.330 2.431 1.00 86.06 109 PHE A N 1
ATOM 907 C CA . PHE A 1 109 ? -3.034 -12.778 1.078 1.00 86.06 109 PHE A CA 1
ATOM 908 C C . PHE A 1 109 ? -4.467 -12.497 0.598 1.00 86.06 109 PHE A C 1
ATOM 910 O O . PHE A 1 109 ? -4.734 -11.415 0.084 1.00 86.06 109 PHE A O 1
ATOM 917 N N . ASP A 1 110 ? -5.409 -13.406 0.853 1.00 90.06 110 ASP A N 1
ATOM 918 C CA . ASP A 1 110 ? -6.808 -13.240 0.444 1.00 90.06 110 ASP A CA 1
ATOM 919 C C . ASP A 1 110 ? -7.478 -12.050 1.142 1.00 90.06 110 ASP A C 1
ATOM 921 O O . ASP A 1 110 ? -8.186 -11.269 0.510 1.00 90.06 110 ASP A O 1
ATOM 925 N N . GLU A 1 111 ? -7.215 -11.847 2.435 1.00 91.12 111 GLU A N 1
ATOM 926 C CA . GLU A 1 111 ? -7.720 -10.684 3.175 1.00 91.12 111 GLU A CA 1
ATOM 927 C C . GLU A 1 111 ? -7.143 -9.364 2.658 1.00 91.12 111 GLU A C 1
ATOM 929 O O . GLU A 1 111 ? -7.834 -8.338 2.648 1.00 91.12 111 GLU A O 1
ATOM 934 N N . PHE A 1 112 ? -5.886 -9.385 2.215 1.00 89.31 112 PHE A N 1
ATOM 935 C CA . PHE A 1 112 ? -5.264 -8.252 1.546 1.00 89.31 112 PHE A CA 1
ATOM 936 C C . PHE A 1 112 ? -5.918 -7.983 0.183 1.00 89.31 112 PHE A C 1
ATOM 938 O O . PHE A 1 112 ? -6.318 -6.849 -0.081 1.00 89.31 112 PHE A O 1
ATOM 945 N N . ILE A 1 113 ? -6.116 -9.004 -0.655 1.00 89.69 113 ILE A N 1
ATOM 946 C CA . ILE A 1 113 ? -6.791 -8.848 -1.952 1.00 89.69 113 ILE A CA 1
ATOM 947 C C . ILE A 1 113 ? -8.229 -8.352 -1.772 1.00 89.69 113 ILE A C 1
ATOM 949 O O . ILE A 1 113 ? -8.640 -7.414 -2.456 1.00 89.69 113 ILE A O 1
ATOM 953 N N . ASN A 1 114 ? -8.973 -8.889 -0.803 1.00 91.88 114 ASN A N 1
ATOM 954 C CA . ASN A 1 114 ? -10.312 -8.408 -0.460 1.00 91.88 114 ASN A CA 1
ATOM 955 C C . ASN A 1 114 ? -10.308 -6.925 -0.084 1.00 91.88 114 ASN A C 1
ATOM 957 O O . ASN A 1 114 ? -11.190 -6.176 -0.510 1.00 91.88 114 ASN A O 1
ATOM 961 N N . HIS A 1 115 ? -9.303 -6.477 0.672 1.00 90.31 115 HIS A N 1
ATOM 962 C CA . HIS A 1 115 ? -9.142 -5.066 0.999 1.00 90.31 115 HIS A CA 1
ATOM 963 C C . HIS A 1 115 ? -8.862 -4.206 -0.242 1.00 90.31 115 HIS A C 1
ATOM 965 O O . HIS A 1 115 ? -9.502 -3.167 -0.419 1.00 90.31 115 HIS A O 1
ATOM 971 N N . VAL A 1 116 ? -7.966 -4.645 -1.131 1.00 88.06 116 VAL A N 1
ATOM 972 C CA . VAL A 1 116 ? -7.665 -3.938 -2.386 1.00 88.06 116 VAL A CA 1
ATOM 973 C C . VAL A 1 116 ? -8.924 -3.817 -3.248 1.00 88.06 116 VAL A C 1
ATOM 975 O O . VAL A 1 116 ? -9.289 -2.709 -3.645 1.00 88.06 116 VAL A O 1
ATOM 978 N N . LEU A 1 117 ? -9.649 -4.917 -3.468 1.00 89.81 117 LEU A N 1
ATOM 979 C CA . LEU A 1 117 ? -10.894 -4.930 -4.244 1.00 89.81 117 LEU A CA 1
ATOM 980 C C . LEU A 1 117 ? -11.976 -4.045 -3.618 1.00 89.81 117 LEU A C 1
ATOM 982 O O . LEU A 1 117 ? -12.658 -3.295 -4.323 1.00 89.81 117 LEU A O 1
ATOM 986 N N . TRP A 1 118 ? -12.113 -4.088 -2.291 1.00 90.50 118 TRP A N 1
ATOM 987 C CA . TRP A 1 118 ? -13.006 -3.194 -1.562 1.00 90.50 118 TRP A CA 1
ATOM 988 C C . TRP A 1 118 ? -12.621 -1.730 -1.808 1.00 90.50 118 TRP A C 1
ATOM 990 O O . TRP A 1 118 ? -13.467 -0.928 -2.201 1.00 90.50 118 TRP A O 1
ATOM 1000 N N . SER A 1 119 ? -11.341 -1.383 -1.661 1.00 85.69 119 SER A N 1
ATOM 1001 C CA . SER A 1 119 ? -10.867 -0.005 -1.822 1.00 85.69 119 SER A CA 1
ATOM 1002 C C . SER A 1 119 ? -11.080 0.514 -3.247 1.00 85.69 119 SER A C 1
ATOM 1004 O O . SER A 1 119 ? -11.496 1.659 -3.429 1.00 85.69 119 SER A O 1
ATOM 1006 N N . TYR A 1 120 ? -10.916 -0.353 -4.252 1.00 83.69 120 TYR A N 1
ATOM 1007 C CA . TYR A 1 120 ? -11.186 -0.045 -5.653 1.00 83.69 120 TYR A CA 1
ATOM 1008 C C . TYR A 1 120 ? -12.676 0.234 -5.895 1.00 83.69 120 TYR A C 1
ATOM 1010 O O . TYR A 1 120 ? -13.029 1.255 -6.484 1.00 83.69 120 TYR A O 1
ATOM 1018 N N . LYS A 1 121 ? -13.574 -0.608 -5.360 1.00 84.50 121 LYS A N 1
ATOM 1019 C CA . LYS A 1 121 ? -15.037 -0.423 -5.453 1.00 84.50 121 LYS A CA 1
ATOM 1020 C C . LYS A 1 121 ? -15.499 0.931 -4.898 1.00 84.50 121 LYS A C 1
ATOM 1022 O O . LYS A 1 121 ? -16.466 1.517 -5.401 1.00 84.50 121 LYS A O 1
ATOM 1027 N N . PHE A 1 122 ? -14.830 1.420 -3.857 1.00 81.75 122 PHE A N 1
ATOM 1028 C CA . PHE A 1 122 ? -15.131 2.699 -3.212 1.00 81.75 122 PHE A CA 1
ATOM 1029 C C . PHE A 1 122 ? -14.274 3.868 -3.713 1.00 81.75 122 PHE A C 1
ATOM 1031 O O . PHE A 1 122 ? -14.425 4.972 -3.201 1.00 81.75 122 PHE A O 1
ATOM 1038 N N . SER A 1 123 ? -13.433 3.656 -4.731 1.00 79.88 123 SER A N 1
ATOM 1039 C CA . SER A 1 123 ? -12.525 4.668 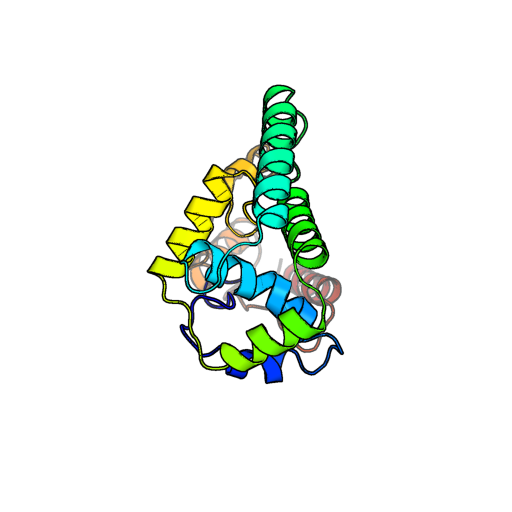-5.291 1.00 79.88 123 SER A CA 1
ATOM 1040 C C . SER A 1 123 ? -11.515 5.235 -4.278 1.00 79.88 123 SER A C 1
ATOM 1042 O O . SER A 1 123 ? -10.954 6.294 -4.506 1.00 79.88 123 SER A O 1
ATOM 1044 N N . VAL A 1 124 ? -11.240 4.527 -3.179 1.00 81.06 124 VAL A N 1
ATOM 1045 C CA . VAL A 1 124 ? -10.312 4.934 -2.097 1.00 81.06 124 VAL A CA 1
ATOM 1046 C C . VAL A 1 124 ? -9.046 4.073 -2.051 1.00 81.06 124 VAL A C 1
ATOM 1048 O O . VAL A 1 124 ? -8.409 3.927 -1.009 1.00 81.06 124 VAL A O 1
ATOM 1051 N N . VAL A 1 125 ? -8.711 3.458 -3.182 1.00 82.00 125 VAL A N 1
ATOM 1052 C CA . VAL A 1 125 ? -7.547 2.586 -3.341 1.00 82.00 125 VAL A CA 1
ATOM 1053 C C . VAL A 1 125 ? -6.243 3.368 -3.184 1.00 82.00 125 VAL A C 1
ATOM 1055 O O . VAL A 1 125 ? -6.094 4.473 -3.707 1.00 82.00 125 VAL A O 1
ATOM 1058 N N . ASP A 1 126 ? -5.294 2.794 -2.443 1.00 80.12 126 ASP A N 1
ATOM 1059 C CA . ASP A 1 126 ? -3.949 3.348 -2.321 1.00 80.12 126 ASP A CA 1
ATOM 1060 C C . ASP A 1 126 ? -3.283 3.368 -3.706 1.00 80.12 126 ASP A C 1
ATOM 1062 O O . ASP A 1 126 ? -3.329 2.385 -4.447 1.00 80.12 126 ASP A O 1
ATOM 1066 N N . HIS A 1 127 ? -2.631 4.477 -4.055 1.00 76.31 127 HIS A N 1
ATOM 1067 C CA . HIS A 1 127 ? -1.843 4.588 -5.283 1.00 76.31 127 HIS A CA 1
ATOM 1068 C C . HIS A 1 127 ? -0.785 3.480 -5.448 1.00 76.31 127 HIS A C 1
ATOM 1070 O O . HIS A 1 127 ? -0.371 3.197 -6.562 1.00 76.31 127 HIS A O 1
AT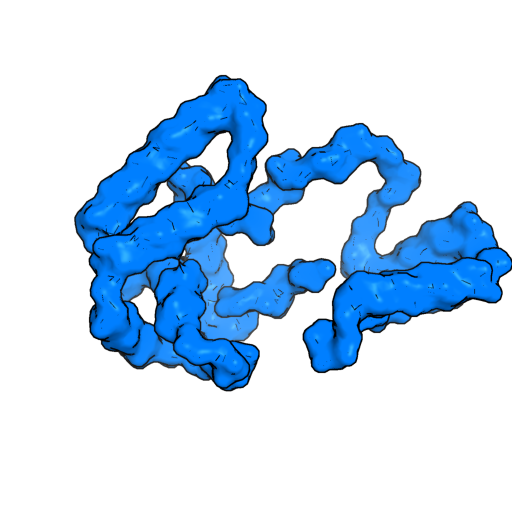OM 1076 N N . HIS A 1 128 ? -0.346 2.808 -4.385 1.00 77.00 128 HIS A N 1
ATOM 1077 C CA . HIS A 1 128 ? 0.545 1.653 -4.522 1.00 77.00 128 HIS A CA 1
ATOM 1078 C C . HIS A 1 128 ? -0.127 0.431 -5.174 1.00 77.00 128 HIS A C 1
ATOM 1080 O O . HIS A 1 128 ? 0.577 -0.466 -5.635 1.00 77.00 128 HIS A O 1
ATOM 1086 N N . TRP A 1 129 ? -1.462 0.368 -5.188 1.00 79.94 129 TRP A N 1
ATOM 1087 C CA . TRP A 1 129 ? -2.239 -0.804 -5.611 1.00 79.94 129 TRP A CA 1
ATOM 1088 C C . TRP A 1 129 ? -3.182 -0.526 -6.782 1.00 79.94 129 TRP A C 1
ATOM 1090 O O . TRP A 1 129 ? -3.955 -1.401 -7.173 1.00 79.94 129 TRP A O 1
ATOM 1100 N N . VAL A 1 130 ? -3.147 0.677 -7.352 1.00 76.31 130 VAL A N 1
ATOM 1101 C CA . VAL A 1 130 ? -3.867 0.947 -8.599 1.00 76.31 130 VAL A CA 1
ATOM 1102 C C . VAL A 1 130 ? -3.125 0.335 -9.788 1.00 76.31 130 VAL A C 1
ATOM 1104 O O . VAL A 1 130 ? -1.894 0.231 -9.758 1.00 76.31 130 VAL A O 1
ATOM 1107 N N . PRO A 1 131 ? -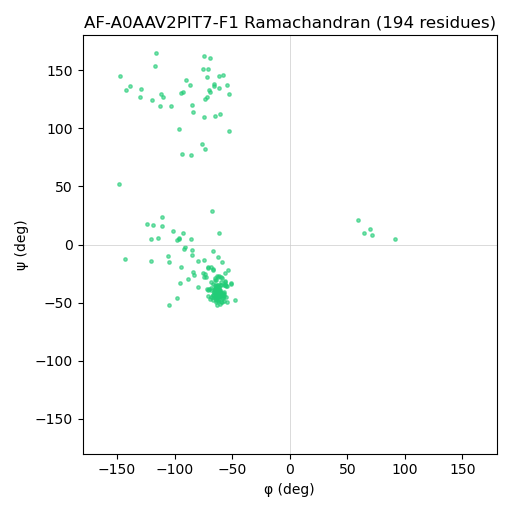3.839 -0.049 -10.863 1.00 74.56 131 PRO A N 1
ATOM 1108 C CA . PRO A 1 131 ? -3.191 -0.469 -12.094 1.00 74.56 131 PRO A CA 1
ATOM 1109 C C . PRO A 1 131 ? -2.228 0.611 -12.580 1.00 74.56 131 PRO A C 1
ATOM 1111 O O . PRO A 1 131 ? -2.564 1.794 -12.582 1.00 74.56 131 PRO A O 1
ATOM 1114 N N . PHE A 1 132 ? -1.042 0.206 -13.028 1.00 70.12 132 PHE A N 1
ATOM 1115 C CA . PHE A 1 132 ? -0.013 1.157 -13.443 1.00 70.12 132 PHE A CA 1
ATOM 1116 C C . PHE A 1 132 ? -0.499 2.094 -14.555 1.00 70.12 132 PHE A C 1
ATOM 1118 O O . PHE A 1 132 ? -0.182 3.275 -14.525 1.00 70.12 132 PHE A O 1
ATOM 1125 N N . SER A 1 133 ? -1.352 1.599 -15.461 1.00 69.50 133 SER A N 1
ATOM 1126 C CA . SER A 1 133 ? -1.997 2.375 -16.529 1.00 69.50 133 SER A CA 1
ATOM 1127 C C . SER A 1 133 ? -2.795 3.585 -16.032 1.00 69.50 133 SER A C 1
ATOM 1129 O O . SER A 1 133 ? -2.992 4.530 -16.783 1.00 69.50 133 SER A O 1
ATOM 1131 N N . VAL A 1 134 ? -3.253 3.562 -14.780 1.00 68.38 134 VAL A N 1
ATOM 1132 C CA . VAL A 1 134 ? -4.042 4.632 -14.156 1.00 68.38 134 VAL A CA 1
ATOM 1133 C C . VAL A 1 134 ? -3.152 5.744 -13.583 1.00 68.38 134 VAL A C 1
ATOM 1135 O O . VAL A 1 134 ? -3.596 6.878 -13.453 1.00 68.38 134 VAL A O 1
ATOM 1138 N N . LEU A 1 135 ? -1.891 5.445 -13.258 1.00 65.31 135 LEU A N 1
ATOM 1139 C CA . LEU A 1 135 ? -0.909 6.412 -12.737 1.00 65.31 135 LEU A CA 1
ATOM 1140 C C . LEU A 1 135 ? 0.004 6.988 -13.824 1.00 65.31 135 LEU A C 1
ATOM 1142 O O . LEU A 1 135 ? 1.019 7.614 -13.522 1.00 65.31 135 LEU A O 1
ATOM 1146 N N . CYS A 1 136 ? -0.267 6.657 -15.079 1.00 64.62 136 CYS A N 1
ATOM 1147 C CA . CYS A 1 136 ? 0.782 6.532 -16.067 1.00 64.62 136 CYS A CA 1
ATOM 1148 C C . CYS A 1 136 ? 1.028 7.816 -16.866 1.00 64.62 136 CYS A C 1
ATOM 1150 O O . CYS A 1 136 ? 0.715 7.859 -18.050 1.00 64.62 136 CYS A O 1
ATOM 1152 N N . ASP A 1 137 ? 1.727 8.790 -16.278 1.00 60.53 137 ASP A N 1
ATOM 1153 C CA . ASP A 1 137 ? 2.439 9.818 -17.069 1.00 60.53 137 ASP A CA 1
ATOM 1154 C C . ASP A 1 137 ? 3.469 9.152 -18.016 1.00 60.53 137 ASP A C 1
ATOM 1156 O O . ASP A 1 137 ? 3.777 9.621 -19.107 1.00 60.53 137 ASP A O 1
ATOM 1160 N N . VAL A 1 138 ? 3.983 7.989 -17.600 1.00 63.25 138 VAL A N 1
ATOM 1161 C CA . VAL A 1 138 ? 4.917 7.119 -18.334 1.00 63.25 138 VAL A CA 1
ATOM 1162 C C . VAL A 1 138 ? 4.312 6.647 -19.668 1.00 63.25 138 VAL A C 1
ATOM 1164 O O . VAL A 1 138 ? 5.022 6.518 -20.654 1.00 63.25 138 VAL A O 1
ATOM 1167 N N . CYS A 1 139 ? 2.998 6.453 -19.765 1.00 64.94 139 CYS A N 1
ATOM 1168 C CA . CYS A 1 139 ? 2.360 5.865 -20.948 1.00 64.94 139 CYS A CA 1
ATOM 1169 C C . CYS A 1 139 ? 2.288 6.836 -22.135 1.00 64.94 139 CYS A C 1
ATOM 1171 O O . CYS A 1 139 ? 2.033 6.408 -23.258 1.00 64.94 139 CYS A O 1
ATOM 1173 N N . GLU A 1 140 ? 2.542 8.125 -21.902 1.00 70.69 140 GLU A N 1
ATOM 1174 C CA . GLU A 1 140 ? 2.622 9.144 -22.951 1.00 70.69 140 GLU A CA 1
ATOM 1175 C C . GLU A 1 140 ? 3.974 9.132 -23.684 1.00 70.69 140 GLU A C 1
ATOM 1177 O O . GLU A 1 140 ? 4.108 9.705 -24.768 1.00 70.69 140 GLU A O 1
ATOM 1182 N N . ALA A 1 141 ? 4.987 8.457 -23.130 1.00 76.38 141 ALA A N 1
ATOM 1183 C CA . ALA A 1 141 ? 6.307 8.374 -23.735 1.00 76.38 141 ALA A CA 1
ATOM 1184 C C . ALA A 1 141 ? 6.436 7.164 -24.675 1.00 76.38 141 ALA A C 1
ATOM 1186 O O . ALA A 1 141 ? 5.971 6.058 -24.398 1.00 76.38 141 ALA A O 1
ATOM 1187 N N . LYS A 1 142 ? 7.144 7.360 -25.793 1.00 83.56 142 LYS A N 1
ATOM 1188 C CA . LYS A 1 142 ? 7.561 6.261 -26.672 1.00 83.56 142 LYS A CA 1
ATOM 1189 C C . LYS A 1 142 ? 8.849 5.652 -26.127 1.00 83.56 142 LYS A C 1
ATOM 1191 O O . LYS A 1 142 ? 9.881 6.316 -26.113 1.00 83.56 142 LYS A O 1
ATOM 1196 N N . TYR A 1 143 ? 8.778 4.404 -25.678 1.00 85.38 143 TYR A N 1
ATOM 1197 C CA . TYR A 1 143 ? 9.934 3.674 -25.163 1.00 85.38 143 TYR A CA 1
ATOM 1198 C C . TYR A 1 143 ? 10.614 2.863 -26.259 1.00 85.38 143 TYR A C 1
ATOM 1200 O O . TYR A 1 143 ? 9.964 2.071 -26.935 1.00 85.38 143 TYR A O 1
ATOM 1208 N N . ASP A 1 144 ? 11.936 2.985 -26.355 1.00 89.81 144 ASP A N 1
ATOM 1209 C CA . ASP A 1 144 ? 12.757 2.079 -27.167 1.00 89.81 144 ASP A CA 1
ATOM 1210 C C . ASP A 1 144 ? 12.948 0.709 -26.488 1.00 89.81 144 ASP A C 1
ATOM 1212 O O . ASP A 1 144 ? 13.195 -0.295 -27.154 1.00 89.81 144 ASP A O 1
ATOM 1216 N N . TYR A 1 145 ? 12.829 0.658 -25.152 1.00 89.81 145 TYR A N 1
ATOM 1217 C CA . TYR A 1 145 ? 13.039 -0.546 -24.345 1.00 89.81 145 TYR A CA 1
ATOM 1218 C C . TYR A 1 145 ? 12.037 -0.631 -23.184 1.00 89.81 145 TYR A C 1
ATOM 1220 O O . TYR A 1 145 ? 11.876 0.326 -22.428 1.00 89.81 145 TYR A O 1
ATOM 1228 N N . ILE A 1 146 ? 11.430 -1.806 -22.998 1.00 87.44 146 ILE A N 1
ATOM 1229 C CA . ILE A 1 146 ? 10.623 -2.176 -21.825 1.00 87.44 146 ILE A CA 1
ATOM 1230 C C . ILE A 1 146 ? 11.298 -3.390 -21.184 1.00 87.44 146 ILE A C 1
ATOM 1232 O O . ILE A 1 146 ? 11.539 -4.380 -21.871 1.00 87.44 146 ILE A O 1
ATOM 1236 N N . LEU A 1 147 ? 11.630 -3.298 -19.894 1.00 88.19 147 LEU A N 1
ATOM 1237 C CA . LEU A 1 147 ? 12.408 -4.313 -19.174 1.00 88.19 147 LEU A CA 1
ATOM 1238 C C . LEU A 1 147 ? 11.600 -4.953 -18.044 1.00 88.19 147 LEU A C 1
ATOM 1240 O O . LEU A 1 147 ? 10.707 -4.328 -17.468 1.00 88.19 147 LEU A O 1
ATOM 1244 N N . GLN A 1 148 ? 11.964 -6.183 -17.703 1.00 86.25 148 GLN A N 1
ATOM 1245 C CA . GLN A 1 148 ? 11.413 -6.968 -16.607 1.00 86.25 148 GLN A CA 1
ATOM 1246 C C . GLN A 1 148 ? 12.280 -6.798 -15.360 1.00 86.25 148 GLN A C 1
ATOM 1248 O O . GLN A 1 148 ? 13.503 -6.961 -15.394 1.00 86.25 148 GLN A O 1
ATOM 1253 N N . LEU A 1 149 ? 11.648 -6.498 -14.225 1.00 81.25 149 LEU A N 1
ATOM 1254 C CA . LEU A 1 149 ? 12.367 -6.307 -12.966 1.00 81.25 149 LEU A CA 1
ATOM 1255 C C . LEU A 1 149 ? 13.058 -7.602 -12.519 1.00 81.25 149 LEU A C 1
ATOM 1257 O O . LEU A 1 149 ? 14.184 -7.574 -12.024 1.00 81.25 149 LEU A O 1
ATOM 1261 N N . GLU A 1 150 ? 12.397 -8.734 -12.742 1.00 83.56 150 GLU A N 1
ATOM 1262 C CA . GLU A 1 150 ? 12.852 -10.088 -12.427 1.00 83.56 150 GLU A CA 1
ATOM 1263 C C . GLU A 1 150 ? 14.139 -10.443 -13.177 1.00 83.56 150 GLU A C 1
ATOM 1265 O O . GLU A 1 150 ? 14.946 -11.233 -12.690 1.00 83.56 150 GLU A O 1
ATOM 1270 N N . ARG A 1 151 ? 14.357 -9.816 -14.337 1.00 87.44 151 ARG A N 1
ATOM 1271 C CA . ARG A 1 151 ? 15.518 -10.029 -15.206 1.00 87.44 151 ARG A CA 1
ATOM 1272 C C . ARG A 1 151 ? 16.447 -8.823 -15.250 1.00 87.44 151 ARG A C 1
ATOM 1274 O O . ARG A 1 151 ? 17.328 -8.751 -16.105 1.00 87.44 151 ARG A O 1
ATOM 1281 N N . ALA A 1 152 ? 16.314 -7.887 -14.309 1.00 86.50 152 ALA A N 1
ATOM 1282 C CA . ALA A 1 152 ? 17.085 -6.645 -14.312 1.00 86.50 152 ALA A CA 1
ATOM 1283 C C . ALA A 1 152 ? 18.607 -6.879 -14.336 1.00 86.50 152 ALA A C 1
ATOM 1285 O O . ALA A 1 152 ? 19.342 -6.106 -14.948 1.00 86.50 152 ALA A O 1
ATOM 1286 N N . SER A 1 153 ? 19.098 -7.962 -13.722 1.00 86.06 153 SER A N 1
ATOM 1287 C CA . SER A 1 153 ? 20.519 -8.336 -13.759 1.00 86.06 153 SER A CA 1
ATOM 1288 C C . SER A 1 153 ? 21.046 -8.657 -15.159 1.00 86.06 153 SER A C 1
ATOM 1290 O O . SER A 1 153 ? 22.238 -8.481 -15.402 1.00 86.06 153 SER A O 1
ATOM 1292 N N . GLU A 1 154 ? 20.178 -9.116 -16.059 1.00 89.88 154 GLU A N 1
ATOM 1293 C CA . GLU A 1 154 ? 20.495 -9.496 -17.440 1.00 89.88 154 GLU A CA 1
ATOM 1294 C C . GLU A 1 154 ? 20.169 -8.363 -18.419 1.00 89.88 154 GLU A C 1
ATOM 1296 O O . GLU A 1 154 ? 20.977 -8.014 -19.285 1.00 89.88 154 GLU A O 1
ATOM 1301 N N . GLU A 1 155 ? 18.991 -7.763 -18.256 1.00 92.38 155 GLU A N 1
ATOM 1302 C CA . GLU A 1 155 ? 18.419 -6.825 -19.216 1.00 92.38 155 GLU A CA 1
ATOM 1303 C C . GLU A 1 155 ? 19.008 -5.418 -19.092 1.00 92.38 155 GLU A C 1
ATOM 1305 O O . GLU A 1 155 ? 19.281 -4.775 -20.108 1.00 92.38 155 GLU A O 1
ATOM 1310 N N . VAL A 1 156 ? 19.305 -4.949 -17.873 1.00 90.69 156 VAL A N 1
ATOM 1311 C CA . VAL A 1 156 ? 19.909 -3.620 -17.685 1.00 90.69 156 VAL A CA 1
ATOM 1312 C C . VAL A 1 156 ? 21.304 -3.541 -18.325 1.00 90.69 156 VAL A C 1
ATOM 1314 O O . VAL A 1 156 ? 21.542 -2.605 -19.091 1.00 90.69 156 VAL A O 1
ATOM 1317 N N . PRO A 1 157 ? 22.231 -4.502 -18.116 1.00 90.62 157 PRO A N 1
ATOM 1318 C CA . PRO A 1 157 ? 23.525 -4.470 -18.797 1.00 90.62 157 PRO A CA 1
ATOM 1319 C C . PRO A 1 157 ? 23.399 -4.589 -20.318 1.00 90.62 157 PRO A C 1
ATOM 1321 O O . PRO A 1 157 ? 24.175 -3.966 -21.039 1.00 90.62 157 PRO A O 1
ATOM 1324 N N . TYR A 1 158 ? 22.432 -5.365 -20.818 1.00 92.25 158 TYR A N 1
ATOM 1325 C CA . TYR A 1 158 ? 22.184 -5.488 -22.255 1.00 92.25 158 TYR A CA 1
ATOM 1326 C C . TYR A 1 158 ? 21.809 -4.141 -22.887 1.00 92.25 158 TYR A C 1
ATOM 1328 O O . TYR A 1 158 ? 22.447 -3.729 -23.858 1.00 92.25 158 TYR A O 1
ATOM 1336 N N . VAL A 1 159 ? 20.834 -3.430 -22.313 1.00 93.25 159 VAL A N 1
ATOM 1337 C CA . VAL A 1 159 ? 20.402 -2.118 -22.822 1.00 93.25 159 VAL A CA 1
ATOM 1338 C C . VAL A 1 159 ? 21.524 -1.087 -22.719 1.00 93.25 159 VAL A C 1
ATOM 1340 O O . VAL A 1 159 ? 21.788 -0.372 -23.683 1.00 93.25 159 VAL A O 1
ATOM 1343 N N . LEU A 1 160 ? 22.249 -1.050 -21.597 1.00 90.62 160 LEU A N 1
ATOM 1344 C CA . LEU A 1 160 ? 23.376 -0.128 -21.430 1.00 90.62 160 LEU A CA 1
ATOM 1345 C C . LEU A 1 160 ? 24.472 -0.371 -22.482 1.00 90.62 160 LEU A C 1
ATOM 1347 O O . LEU A 1 160 ? 24.973 0.590 -23.062 1.00 90.62 160 LEU A O 1
ATOM 1351 N N . ARG A 1 161 ? 24.779 -1.631 -22.823 1.00 90.94 161 ARG A N 1
ATOM 1352 C CA . ARG A 1 161 ? 25.706 -1.946 -23.926 1.00 90.94 161 ARG A CA 1
ATOM 1353 C C . ARG A 1 161 ? 25.180 -1.509 -25.288 1.00 90.94 161 ARG A C 1
ATOM 1355 O O . ARG A 1 161 ? 25.952 -0.991 -26.089 1.00 90.94 161 ARG A O 1
ATOM 1362 N N . LYS A 1 162 ? 23.879 -1.660 -25.556 1.00 93.00 162 LYS A N 1
ATOM 1363 C CA . LYS A 1 162 ? 23.257 -1.144 -26.790 1.00 93.00 162 LYS A CA 1
ATOM 1364 C C . LYS A 1 162 ? 23.349 0.380 -26.904 1.00 93.00 162 LYS A C 1
ATOM 1366 O O . LYS A 1 162 ? 23.434 0.890 -28.014 1.00 93.00 162 LYS A O 1
ATOM 1371 N N . MET A 1 163 ? 23.403 1.087 -25.776 1.00 90.56 163 MET A N 1
ATOM 1372 C CA . MET A 1 163 ? 23.626 2.537 -25.703 1.00 90.56 163 MET A CA 1
ATOM 1373 C C . MET A 1 163 ? 25.117 2.940 -25.713 1.00 90.56 163 MET A C 1
ATOM 1375 O O . MET A 1 163 ? 25.433 4.122 -25.563 1.00 90.56 163 MET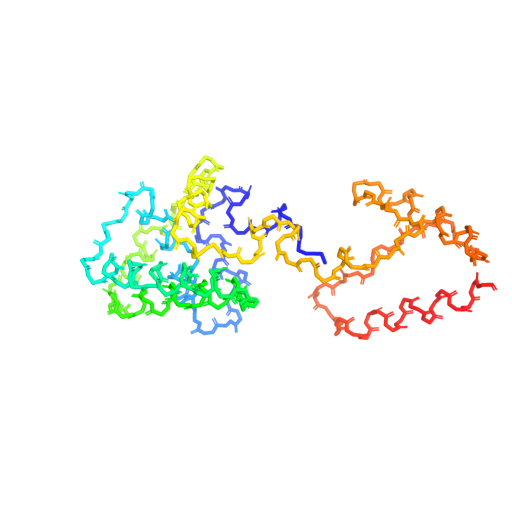 A O 1
ATOM 1379 N N . GLY A 1 164 ? 26.029 1.976 -25.882 1.00 90.75 164 GLY A N 1
ATOM 1380 C CA . GLY A 1 164 ? 27.473 2.198 -25.986 1.00 90.75 164 GLY A CA 1
ATOM 1381 C C . GLY A 1 164 ? 28.243 2.131 -24.667 1.00 90.75 164 GLY A C 1
ATOM 1382 O O . GLY A 1 164 ? 29.438 2.376 -24.672 1.00 90.75 164 GLY A O 1
ATOM 1383 N N . TYR A 1 165 ? 27.608 1.791 -23.544 1.00 88.62 165 TYR A N 1
ATOM 1384 C CA . TYR A 1 165 ? 28.299 1.703 -22.255 1.00 88.62 165 TYR A CA 1
ATOM 1385 C C . TYR A 1 165 ? 28.936 0.326 -22.043 1.00 88.62 165 TYR A C 1
ATOM 1387 O O . TYR A 1 165 ? 28.298 -0.709 -22.248 1.00 88.62 165 TYR A O 1
ATOM 1395 N N . ASN A 1 166 ? 30.165 0.286 -21.530 1.00 87.50 166 ASN A N 1
ATOM 1396 C CA . ASN A 1 166 ? 30.863 -0.956 -21.212 1.00 87.50 166 ASN A CA 1
ATOM 1397 C C . ASN A 1 166 ? 30.503 -1.460 -19.801 1.00 87.50 166 ASN A C 1
ATOM 1399 O O . ASN A 1 166 ? 31.255 -1.299 -18.838 1.00 87.50 166 ASN A O 1
ATOM 1403 N N . VAL A 1 167 ? 29.307 -2.049 -19.672 1.00 84.62 167 VAL A N 1
ATOM 1404 C CA . VAL A 1 167 ? 28.770 -2.575 -18.405 1.00 84.62 167 VAL A CA 1
ATOM 1405 C C . VAL A 1 167 ? 28.657 -4.098 -18.461 1.00 84.62 167 VAL A C 1
ATOM 1407 O O . VAL A 1 167 ? 27.907 -4.659 -19.267 1.00 84.62 167 VAL A O 1
ATOM 1410 N N . SER A 1 168 ? 29.375 -4.777 -17.564 1.00 79.25 168 SER A N 1
ATOM 1411 C CA . SER A 1 168 ? 29.357 -6.240 -17.437 1.00 79.25 168 SER A CA 1
ATOM 1412 C C . SER A 1 168 ? 28.259 -6.754 -16.501 1.00 79.25 168 SER A C 1
ATOM 1414 O O . SER A 1 168 ? 27.739 -7.846 -16.717 1.00 79.25 168 SER A O 1
ATOM 1416 N N . ARG A 1 169 ? 27.866 -5.972 -15.485 1.00 82.69 169 ARG A N 1
ATOM 1417 C CA . ARG A 1 169 ? 26.878 -6.371 -14.474 1.00 82.69 169 ARG A CA 1
ATOM 1418 C C . ARG A 1 169 ? 26.055 -5.186 -13.979 1.00 82.69 169 ARG A C 1
ATOM 1420 O O . ARG A 1 169 ? 26.572 -4.084 -13.809 1.00 82.69 169 ARG A O 1
ATOM 1427 N N . PHE A 1 170 ? 24.783 -5.441 -13.689 1.00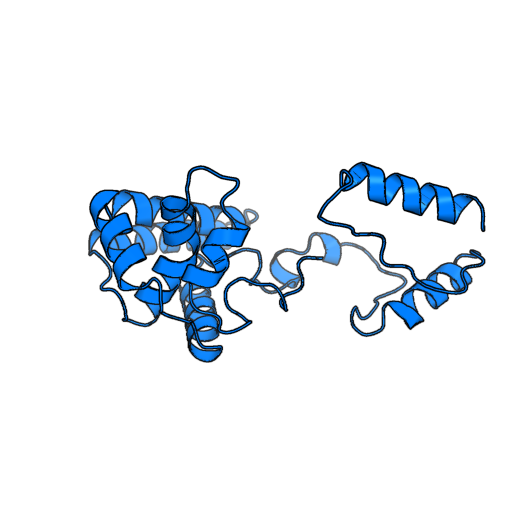 79.38 170 PHE A N 1
ATOM 1428 C CA . PHE A 1 170 ? 23.932 -4.503 -12.969 1.00 79.38 170 PHE A CA 1
ATOM 1429 C C . PHE A 1 170 ? 24.122 -4.678 -11.460 1.00 79.38 170 PHE A C 1
ATOM 1431 O O . PHE A 1 170 ? 23.902 -5.757 -10.906 1.00 79.38 170 PHE A O 1
ATOM 1438 N N . GLU A 1 171 ? 24.556 -3.610 -10.797 1.00 71.88 171 GLU A N 1
ATOM 1439 C CA . GLU A 1 171 ? 24.663 -3.537 -9.342 1.00 71.88 171 GLU A CA 1
ATOM 1440 C C . GLU A 1 171 ? 23.499 -2.706 -8.806 1.00 71.88 171 GLU A C 1
ATOM 1442 O O . GLU A 1 171 ? 23.372 -1.522 -9.120 1.00 71.88 171 GLU A O 1
ATOM 1447 N N . ASN A 1 172 ? 22.656 -3.314 -7.971 1.00 65.06 172 ASN A N 1
ATOM 1448 C CA . ASN A 1 172 ? 21.615 -2.583 -7.259 1.00 65.06 172 ASN A CA 1
ATOM 1449 C C . ASN A 1 172 ? 22.264 -1.585 -6.287 1.00 65.06 172 ASN A C 1
ATOM 1451 O O . ASN A 1 172 ? 22.846 -1.977 -5.279 1.00 65.06 172 ASN A O 1
ATOM 1455 N N . THR A 1 173 ? 22.142 -0.287 -6.568 1.00 60.38 173 THR A N 1
ATOM 1456 C CA . THR A 1 173 ? 22.715 0.791 -5.739 1.00 60.38 173 THR A CA 1
ATOM 1457 C C . THR A 1 173 ? 21.761 1.316 -4.667 1.00 60.38 173 THR A C 1
ATOM 1459 O O . THR A 1 173 ? 22.149 2.151 -3.846 1.00 60.38 173 THR A O 1
ATOM 1462 N N . HIS A 1 174 ? 20.514 0.835 -4.635 1.00 55.09 174 HIS A N 1
ATOM 1463 C CA . HIS A 1 174 ? 19.507 1.317 -3.695 1.00 55.09 174 HIS A CA 1
ATOM 1464 C C . HIS A 1 174 ? 19.748 0.758 -2.284 1.00 55.09 174 HIS A C 1
ATOM 1466 O O . HIS A 1 174 ? 19.171 -0.253 -1.882 1.00 55.09 174 HIS A O 1
ATOM 1472 N N . ASN A 1 175 ? 20.580 1.450 -1.507 1.00 53.25 175 ASN A N 1
ATOM 1473 C CA . ASN A 1 175 ? 20.772 1.173 -0.091 1.00 53.25 175 ASN A CA 1
ATOM 1474 C C . ASN A 1 175 ? 19.879 2.105 0.741 1.00 53.25 175 ASN A C 1
ATOM 1476 O O . ASN A 1 175 ? 20.209 3.268 0.967 1.00 53.25 175 ASN A O 1
ATOM 1480 N N . SER A 1 176 ? 18.728 1.598 1.190 1.00 54.72 176 SER A N 1
ATOM 1481 C CA . SER A 1 176 ? 17.715 2.375 1.921 1.00 54.72 176 SER A CA 1
ATOM 1482 C C . SER A 1 176 ? 18.157 2.851 3.311 1.00 54.72 176 SER A C 1
ATOM 1484 O O . SER A 1 176 ? 17.398 3.561 3.958 1.00 54.72 176 SER A O 1
ATOM 1486 N N . GLY A 1 177 ? 19.341 2.449 3.790 1.00 52.38 177 GLY A N 1
ATOM 1487 C CA . GLY A 1 177 ? 19.758 2.669 5.176 1.00 52.38 177 GLY A CA 1
ATOM 1488 C C . GLY A 1 177 ? 20.798 3.762 5.429 1.00 52.38 177 GLY A C 1
ATOM 1489 O O . GLY A 1 177 ? 20.988 4.103 6.590 1.00 52.38 177 GLY A O 1
ATOM 1490 N N . LYS A 1 178 ? 21.524 4.279 4.421 1.00 52.56 178 LYS A N 1
ATOM 1491 C CA . LYS A 1 178 ? 22.731 5.099 4.701 1.00 52.56 178 LYS A CA 1
ATOM 1492 C C . LYS A 1 178 ? 22.998 6.297 3.785 1.00 52.56 178 LYS A C 1
ATOM 1494 O O . LYS A 1 178 ? 23.855 7.107 4.116 1.00 52.56 178 LYS A O 1
ATOM 1499 N N . ILE A 1 179 ? 22.318 6.432 2.645 1.00 57.47 179 ILE A N 1
ATOM 1500 C CA . ILE A 1 179 ? 22.636 7.473 1.655 1.00 57.47 179 ILE A CA 1
ATOM 1501 C C . ILE A 1 179 ? 21.343 8.083 1.108 1.00 57.47 179 ILE A C 1
ATOM 1503 O O . ILE A 1 179 ? 20.398 7.364 0.789 1.00 57.47 179 ILE A O 1
ATOM 1507 N N . ASN A 1 180 ? 21.300 9.414 0.981 1.00 64.75 180 ASN A N 1
ATOM 1508 C CA . ASN A 1 180 ? 20.194 10.122 0.334 1.00 64.75 180 ASN A CA 1
ATOM 1509 C C . ASN A 1 180 ? 19.942 9.533 -1.070 1.00 64.75 180 ASN A C 1
ATOM 1511 O O . ASN A 1 180 ? 20.871 9.423 -1.872 1.00 64.75 180 ASN A O 1
ATOM 1515 N N . LYS A 1 181 ? 18.682 9.191 -1.379 1.00 64.06 181 LYS A N 1
ATOM 1516 C CA . LYS A 1 181 ? 18.264 8.627 -2.675 1.00 64.06 181 LYS A CA 1
ATOM 1517 C C . LYS A 1 181 ? 18.824 9.421 -3.861 1.00 64.06 181 LYS A C 1
ATOM 1519 O O . LYS A 1 181 ? 19.436 8.825 -4.743 1.00 64.06 181 LYS A O 1
ATOM 1524 N N . ALA A 1 182 ? 18.708 10.749 -3.848 1.00 67.50 182 ALA A N 1
ATOM 1525 C CA . ALA A 1 182 ? 19.213 11.613 -4.918 1.00 67.50 182 ALA A CA 1
ATOM 1526 C C . ALA A 1 182 ? 20.737 11.495 -5.096 1.00 67.50 182 ALA A C 1
ATOM 1528 O O . ALA A 1 182 ? 21.242 11.436 -6.217 1.00 67.50 182 ALA A O 1
ATOM 1529 N N . TYR A 1 183 ? 21.473 11.386 -3.988 1.00 70.25 183 TYR A N 1
ATOM 1530 C CA . TYR A 1 183 ? 22.921 11.206 -4.015 1.00 70.25 183 TYR A CA 1
ATOM 1531 C C . TYR A 1 183 ? 23.317 9.814 -4.528 1.00 70.25 183 TYR A C 1
ATOM 1533 O O . TYR A 1 183 ? 24.251 9.703 -5.319 1.00 70.25 183 TYR A O 1
ATOM 1541 N N . SER A 1 184 ? 22.572 8.763 -4.164 1.00 66.50 184 SER A N 1
ATOM 1542 C CA . SER A 1 184 ? 22.818 7.402 -4.668 1.00 66.50 184 SER A CA 1
ATOM 1543 C C . SER A 1 184 ? 22.673 7.304 -6.193 1.00 66.50 184 SER A C 1
ATOM 1545 O O . SER A 1 184 ? 23.526 6.710 -6.853 1.00 66.50 184 SER A O 1
ATOM 1547 N N . TYR A 1 185 ? 21.667 7.973 -6.773 1.00 69.81 185 TYR A N 1
ATOM 1548 C CA . TYR A 1 185 ? 21.502 8.047 -8.226 1.00 69.81 185 TYR A CA 1
ATOM 1549 C C . TYR A 1 185 ? 22.635 8.836 -8.880 1.00 69.81 185 TYR A C 1
ATOM 1551 O O . TYR A 1 185 ? 23.204 8.380 -9.869 1.00 69.81 185 TYR A O 1
ATOM 1559 N N . LYS A 1 186 ? 23.026 9.980 -8.302 1.00 74.50 186 LYS A N 1
ATOM 1560 C CA . LYS A 1 186 ? 24.144 10.789 -8.811 1.00 74.50 186 LYS A CA 1
ATOM 1561 C C . LYS A 1 186 ? 25.455 9.999 -8.843 1.00 74.50 186 LYS A C 1
ATOM 1563 O O . LYS A 1 186 ? 26.176 10.056 -9.834 1.00 74.50 186 LYS A O 1
ATOM 1568 N N . LEU A 1 187 ? 25.752 9.235 -7.790 1.00 73.31 187 LEU A N 1
ATOM 1569 C CA . LEU A 1 187 ? 26.923 8.355 -7.748 1.00 73.31 187 LEU A CA 1
ATOM 1570 C C . LEU A 1 187 ? 26.874 7.282 -8.839 1.00 73.31 187 LEU A C 1
ATOM 1572 O O . LEU A 1 187 ? 27.877 7.052 -9.511 1.00 73.31 187 LEU A O 1
ATOM 1576 N N . TYR A 1 188 ? 25.713 6.655 -9.036 1.00 73.88 188 TYR A N 1
ATOM 1577 C CA . TYR A 1 188 ? 25.532 5.644 -10.074 1.00 73.88 188 TYR A CA 1
ATOM 1578 C C . TYR A 1 188 ? 25.737 6.222 -11.481 1.00 73.88 188 TYR A C 1
ATOM 1580 O O . TYR A 1 188 ? 26.535 5.687 -12.247 1.00 73.88 188 TYR A O 1
ATOM 1588 N N . PHE A 1 189 ? 25.111 7.357 -11.804 1.00 75.81 189 PHE A N 1
ATOM 1589 C CA . PHE A 1 189 ? 25.287 8.004 -13.108 1.00 75.81 189 PHE A CA 1
ATOM 1590 C C . PHE A 1 189 ? 26.720 8.499 -13.335 1.00 75.81 189 PHE A C 1
ATOM 1592 O O . PHE A 1 189 ? 27.248 8.338 -14.433 1.00 75.81 189 PHE A O 1
ATOM 1599 N N . ASN A 1 190 ? 27.390 9.009 -12.297 1.00 78.12 190 ASN A N 1
ATOM 1600 C CA . ASN A 1 190 ? 28.812 9.359 -12.366 1.00 78.12 190 ASN A CA 1
ATOM 1601 C C . ASN A 1 190 ? 29.719 8.138 -12.592 1.00 78.12 190 ASN A C 1
ATOM 1603 O O . ASN A 1 190 ? 30.787 8.274 -13.182 1.00 78.12 190 ASN A O 1
ATOM 1607 N N . LYS A 1 191 ? 29.337 6.949 -12.106 1.00 76.31 191 LYS A N 1
ATOM 1608 C CA . LYS A 1 191 ? 30.050 5.695 -12.401 1.00 76.31 191 LYS A CA 1
ATOM 1609 C C . LYS A 1 191 ? 29.825 5.288 -13.858 1.00 76.31 191 LYS A C 1
ATOM 1611 O O . LYS A 1 191 ? 30.790 4.949 -14.532 1.00 76.31 191 LYS A O 1
ATOM 1616 N N . LEU A 1 192 ? 28.586 5.377 -14.348 1.00 72.44 192 LEU A N 1
ATOM 1617 C CA . LEU A 1 192 ? 28.233 5.055 -15.734 1.00 72.44 192 LEU A CA 1
ATOM 1618 C C . LEU A 1 192 ? 28.918 5.972 -16.759 1.00 72.44 192 LEU A C 1
ATOM 1620 O O . LEU A 1 192 ? 29.356 5.496 -17.799 1.00 72.44 192 LEU A O 1
ATOM 1624 N N . SER A 1 193 ? 29.054 7.271 -16.477 1.00 74.81 193 SER A N 1
ATOM 1625 C CA . SER A 1 193 ? 29.707 8.212 -17.402 1.00 74.81 193 SER A CA 1
ATOM 1626 C C . SER A 1 193 ? 31.206 7.961 -17.588 1.00 74.81 193 SER A C 1
ATOM 1628 O O . SER A 1 193 ? 31.766 8.377 -18.594 1.00 74.81 193 SER A O 1
ATOM 1630 N N . ARG A 1 194 ? 31.853 7.265 -16.646 1.00 75.62 194 ARG A N 1
ATOM 1631 C CA . ARG A 1 194 ? 33.282 6.906 -16.701 1.00 75.62 194 ARG A CA 1
ATOM 1632 C C . ARG A 1 194 ? 33.570 5.626 -17.485 1.00 75.62 194 ARG A C 1
ATOM 1634 O O . ARG A 1 194 ? 34.734 5.296 -17.673 1.00 75.62 194 ARG A O 1
ATOM 1641 N N . ILE A 1 195 ? 32.529 4.891 -17.869 1.00 68.12 195 ILE A N 1
ATOM 1642 C CA . ILE A 1 195 ? 32.623 3.594 -18.559 1.00 68.12 195 ILE A CA 1
ATOM 1643 C C . ILE A 1 195 ? 31.866 3.600 -19.895 1.00 68.12 195 ILE A C 1
ATOM 1645 O O . ILE A 1 195 ? 31.518 2.536 -20.409 1.00 68.12 195 ILE A O 1
ATOM 1649 N N . LYS A 1 196 ? 31.564 4.794 -20.413 1.00 64.88 196 LYS A N 1
ATOM 1650 C CA . LYS A 1 196 ? 31.038 4.993 -21.762 1.00 64.88 196 LYS A CA 1
ATOM 1651 C C . LYS A 1 196 ? 32.168 4.951 -22.784 1.00 64.88 196 LYS A C 1
ATOM 1653 O O . LYS A 1 196 ? 33.271 5.421 -22.432 1.00 64.88 196 LYS A O 1
#

Secondary structure (DSSP, 8-state):
---GGGSTTSS---GGGGHHHHTTSS-HHHHHHHHHHHHHHHTTSSPPPHHHHHHHHHHHHHHHHHHHHT----HHHHHHHHHHHHHHHS-HHHHHHHHHHTTT----HHHHHHHHHHHHHTT---TTSS-GGGS-GGGGS--S----GGGHHHHHHHHHHHTT---S-------TTTS-HHHHHHHHHHHHHTT-

pLDDT: mean 77.81, std 13.46, range [30.55, 95.19]

Solvent-accessible surface area (backbone atoms only — not comparable to full-atom values): 11581 Å² total; per-residue (Å²): 134,86,54,69,85,70,40,100,52,66,76,51,60,35,50,53,73,49,48,74,81,46,64,91,48,100,48,62,61,60,52,42,51,59,60,53,45,57,43,34,35,69,68,66,76,35,85,73,46,71,63,32,58,52,44,50,53,51,52,29,55,52,52,55,50,38,58,72,70,68,48,85,71,56,40,58,53,34,30,53,49,51,41,51,34,47,61,74,53,41,56,73,68,56,49,48,52,51,50,65,74,43,28,76,42,56,44,51,68,67,52,50,50,51,31,51,55,51,24,52,78,44,65,37,31,46,58,91,74,51,62,66,85,78,73,38,74,68,72,77,56,89,72,95,75,87,83,55,78,94,44,35,63,60,52,50,22,50,54,41,39,76,74,58,26,74,50,91,64,55,72,89,72,86,53,92,84,83,57,60,67,73,56,46,51,52,53,50,52,59,53,52,68,74,38,87

InterPro domains:
  IPR005331 Sulfotransferase [PF03567] (88-170)
  IPR018011 Carbohydrate sulfotransferase 8-10 [PTHR12137] (84-193)

Organism: Meganyctiphanes norvegica (NCBI:txid48144)

Sequence (196 aa):
FFSFIRDKFLDGSPFSTYQPRFLSDQNWEERWSAWWLPVLITNGRVSAPPIYIKEIRILQQQLRREMLTGENTKFGQAYLNLKHALSKSFDSETIKKLSKKHQNSSISFDEFINHVLWSYKFSVVDHHWVPFSVLCDVCEAKYDYILQLERASEEVPYVLRKMGYNVSRFENTHNSGKINKAYSYKLYFNKLSRIK

Mean predicted aligned error: 9.76 Å

Foldseek 3Di:
DPPPCPDPANVQAFQLVCCVVVVVDPPSLLVCLLPPVLLCCLVVVDPDAPQLVVQLQVLLVVLVVCVVVVPLRPLQVLSVSNSVSSPVRDPSVRSVVVCVVRRRPGHDPVSVVSSQVVCVVSSNHHPVNDDCVSVPPVVVDDDPDDDDPVCCQPVVCVVLVVVVFPDPTDDDQDDVPDDDPVVSVVVVVVVRVVRD

Radius of gyration: 20.88 Å; Cα contacts (8 Å, |Δi|>4): 162; chains: 1; bounding box: 55×29×50 Å